Protein AF-L5JS15-F1 (afdb_monomer)

Secondary structure (DSSP, 8-state):
-PPPP----SHHHHHHHHSSSS--S---------S------SS-HHHHTTTSSSS-S---EEEEEE--TTSSHHHHHHHHHHHHHHTT--EEEEEHHHHHHTTTTT--SSHHHHHHHHHHHHHHHHHHHHTT-EEEEE-----HHHHHHHHHHHHTTT--EEEEEEE--HHHHHHH-TTSHHHHHHTTSSTT-BTTTB-----SS-SEEEETTTS-HHHHHHHHHHHHHHTTSS---S--S----PPPGGGHHHHHHHHHTSPP----HHHHHHHHHHHTTTTTT-SSSPPHHHHHHHHHHSS--TT-TT-TTS------PPP-------------

Organism: Pteropus alecto (NCBI:txid9402)

Structure (mmCIF, N/CA/C/O backbone):
data_AF-L5JS15-F1
#
_entry.id   AF-L5JS15-F1
#
loop_
_atom_site.group_PDB
_atom_site.id
_atom_site.type_symbol
_atom_site.label_atom_id
_atom_site.label_alt_id
_atom_site.label_comp_id
_atom_site.label_asym_id
_atom_site.label_entity_id
_atom_site.label_seq_id
_atom_site.pdbx_PDB_ins_code
_atom_site.Cartn_x
_atom_site.Cartn_y
_atom_site.Cartn_z
_atom_site.occupancy
_atom_site.B_iso_or_equiv
_atom_site.auth_seq_id
_atom_site.auth_comp_id
_atom_site.auth_asym_id
_atom_site.auth_atom_id
_atom_site.pdbx_PDB_model_num
ATOM 1 N N . MET A 1 1 ? -4.960 -26.165 91.863 1.00 36.41 1 MET A N 1
ATOM 2 C CA . MET A 1 1 ? -4.729 -24.895 91.144 1.00 36.41 1 MET A CA 1
ATOM 3 C C . MET A 1 1 ? -5.212 -25.093 89.718 1.00 36.41 1 MET A C 1
ATOM 5 O O . MET A 1 1 ? -4.929 -26.160 89.181 1.00 36.41 1 MET A O 1
ATOM 9 N N . PRO A 1 2 ? -6.027 -24.177 89.181 1.00 39.84 2 PRO A N 1
ATOM 10 C CA . PRO A 1 2 ? -6.806 -24.403 87.971 1.00 39.84 2 PRO A CA 1
ATOM 11 C C . PRO A 1 2 ? -5.977 -24.202 86.696 1.00 39.84 2 PRO A C 1
ATOM 13 O O . PRO A 1 2 ? -4.966 -23.504 86.686 1.00 39.84 2 PRO A O 1
ATOM 16 N N . THR A 1 3 ? -6.436 -24.873 85.649 1.00 40.06 3 THR A N 1
ATOM 17 C CA . THR A 1 3 ? -5.982 -24.860 84.255 1.00 40.06 3 THR A CA 1
ATOM 18 C C . THR A 1 3 ? -6.199 -23.497 83.585 1.00 40.06 3 THR A C 1
ATOM 20 O O . THR A 1 3 ? -7.180 -22.833 83.916 1.00 40.06 3 THR A O 1
ATOM 23 N N . PRO A 1 4 ? -5.352 -23.082 82.624 1.00 43.56 4 PRO A N 1
ATOM 24 C CA . PRO A 1 4 ? -5.610 -21.895 81.819 1.00 43.56 4 PRO A CA 1
ATOM 25 C C . PRO A 1 4 ? -6.614 -22.197 80.693 1.00 43.56 4 PRO A C 1
ATOM 27 O O . PRO A 1 4 ? -6.489 -23.201 79.989 1.00 43.56 4 PRO A O 1
ATOM 30 N N . ASP A 1 5 ? -7.591 -21.305 80.541 1.00 41.38 5 ASP A N 1
ATOM 31 C CA . ASP A 1 5 ? -8.523 -21.213 79.413 1.00 41.38 5 ASP A CA 1
ATOM 32 C C . ASP A 1 5 ? -7.811 -20.955 78.078 1.00 41.38 5 ASP A C 1
ATOM 34 O O . ASP A 1 5 ? -6.861 -20.168 78.026 1.00 41.38 5 ASP A O 1
ATOM 38 N N . PRO A 1 6 ? -8.357 -21.481 76.967 1.00 42.12 6 PRO A N 1
ATOM 39 C CA . PRO A 1 6 ? -8.230 -20.863 75.662 1.00 42.12 6 PRO A CA 1
ATOM 40 C C . PRO A 1 6 ? -9.626 -20.505 75.119 1.00 42.12 6 PRO A C 1
ATOM 42 O O . PRO A 1 6 ? -10.067 -21.037 74.100 1.00 42.12 6 PRO A O 1
ATOM 45 N N . GLU A 1 7 ? -10.343 -19.594 75.781 1.00 47.47 7 GLU A N 1
ATOM 46 C CA . GLU A 1 7 ? -11.425 -18.849 75.128 1.00 47.47 7 GLU A CA 1
ATOM 47 C C . GLU A 1 7 ? -10.817 -17.706 74.313 1.00 47.47 7 GLU A C 1
ATOM 49 O O . GLU A 1 7 ? -10.515 -16.623 74.806 1.00 47.47 7 GLU A O 1
ATOM 54 N N . GLY A 1 8 ? -10.599 -17.978 73.031 1.00 46.88 8 GLY A N 1
ATOM 55 C CA . GLY A 1 8 ? -10.183 -16.974 72.066 1.00 46.88 8 GLY A CA 1
ATOM 56 C C . GLY A 1 8 ? -9.650 -17.636 70.815 1.00 46.88 8 GLY A C 1
ATOM 57 O O . GLY A 1 8 ? -8.463 -17.931 70.767 1.00 46.88 8 GLY A O 1
ATOM 58 N N . THR A 1 9 ? -10.539 -17.911 69.846 1.00 49.28 9 THR A N 1
ATOM 59 C CA . THR A 1 9 ? -10.290 -17.972 68.376 1.00 49.28 9 THR A CA 1
ATOM 60 C C . THR A 1 9 ? -11.333 -18.811 67.610 1.00 49.28 9 THR A C 1
ATOM 62 O O . THR A 1 9 ? -10.990 -19.601 66.738 1.00 49.28 9 THR A O 1
ATOM 65 N N . LYS A 1 10 ? -12.638 -18.618 67.855 1.00 43.31 10 LYS A N 1
ATOM 66 C CA . LYS A 1 10 ? -13.670 -19.029 66.871 1.00 43.31 10 LYS A CA 1
ATOM 67 C C . LYS A 1 10 ? -14.245 -17.864 66.061 1.00 43.31 10 LYS A C 1
ATOM 69 O O . LYS A 1 10 ? -14.648 -18.069 64.921 1.00 43.31 10 LYS A O 1
ATOM 74 N N . GLU A 1 11 ? -14.157 -16.634 66.564 1.00 43.22 11 GLU A N 1
ATOM 75 C CA . GLU A 1 11 ? -14.585 -15.437 65.821 1.00 43.22 11 GLU A CA 1
ATOM 76 C C . GLU A 1 11 ? -13.488 -14.870 64.900 1.00 43.22 11 GLU A C 1
ATOM 78 O O . GLU A 1 11 ? -13.800 -14.317 63.849 1.00 43.22 11 GLU A O 1
ATOM 83 N N . GLN A 1 12 ? -12.200 -15.121 65.181 1.00 42.53 12 GLN A N 1
ATOM 84 C CA . GLN A 1 12 ? -11.107 -14.757 64.262 1.00 42.53 12 GLN A CA 1
ATOM 85 C C . GLN A 1 12 ? -11.008 -15.671 63.025 1.00 42.53 12 GLN A C 1
ATOM 87 O O . GLN A 1 12 ? -10.479 -15.249 61.999 1.00 42.53 12 GLN A O 1
ATOM 92 N N . GLN A 1 13 ? -11.513 -16.909 63.089 1.00 40.16 13 GLN A N 1
ATOM 93 C CA . GLN A 1 13 ? -11.434 -17.857 61.967 1.00 40.16 13 GLN A CA 1
ATOM 94 C C . GLN A 1 13 ? -12.545 -17.656 60.922 1.00 40.16 13 GLN A C 1
ATOM 96 O O . GLN A 1 13 ? -12.335 -17.978 59.755 1.00 40.16 13 GLN A O 1
ATOM 101 N N . CYS A 1 14 ? -13.682 -17.043 61.279 1.00 37.94 14 CYS A N 1
ATOM 102 C CA . CYS A 1 14 ? -14.718 -16.694 60.295 1.00 37.94 14 CYS A CA 1
ATOM 103 C C . CYS A 1 14 ? -14.385 -15.423 59.490 1.00 37.94 14 CYS A C 1
ATOM 105 O O . CYS A 1 14 ? -14.791 -15.314 58.335 1.00 37.94 14 CYS A O 1
ATOM 107 N N . ALA A 1 15 ? -13.592 -14.497 60.041 1.00 39.09 15 ALA A N 1
ATOM 108 C CA . ALA A 1 15 ? -13.173 -13.287 59.325 1.00 39.09 15 ALA A CA 1
ATOM 109 C C . ALA A 1 15 ? -12.136 -13.565 58.215 1.00 39.09 15 ALA A C 1
ATOM 111 O O . ALA A 1 15 ? -12.117 -12.868 57.205 1.00 39.09 15 ALA A O 1
ATOM 112 N N . TYR A 1 16 ? -11.330 -14.626 58.349 1.00 35.41 16 TYR A N 1
ATOM 113 C CA . TYR A 1 16 ? -10.390 -15.053 57.303 1.00 35.41 16 TYR A CA 1
ATOM 114 C C . TYR A 1 16 ? -11.038 -15.902 56.197 1.00 35.41 16 TYR A C 1
ATOM 116 O O . TYR A 1 16 ? -10.517 -15.950 55.087 1.00 35.41 16 TYR A O 1
ATOM 124 N N . ALA A 1 17 ? -12.189 -16.531 56.459 1.00 37.88 17 ALA A N 1
ATOM 125 C CA . ALA A 1 17 ? -12.904 -17.341 55.466 1.00 37.88 17 ALA A CA 1
ATOM 126 C C . ALA A 1 17 ? -13.859 -16.520 54.574 1.00 37.88 17 ALA A C 1
ATOM 128 O O . ALA A 1 17 ? -14.159 -16.936 53.458 1.00 37.88 17 ALA A O 1
ATOM 129 N N . LEU A 1 18 ? -14.301 -15.339 55.024 1.00 37.31 18 LEU A N 1
ATOM 130 C CA . LEU A 1 18 ? -15.129 -14.418 54.228 1.00 37.31 18 LEU A CA 1
ATOM 131 C C . LEU A 1 18 ? -14.309 -13.390 53.427 1.00 37.31 18 LEU A C 1
ATOM 133 O O . LEU A 1 18 ? -14.826 -12.820 52.472 1.00 37.31 18 LEU A O 1
ATOM 137 N N . GLY A 1 19 ? -13.027 -13.198 53.757 1.00 33.72 19 GLY A N 1
ATOM 138 C CA . GLY A 1 19 ? -12.090 -12.383 52.969 1.00 33.72 19 GLY A CA 1
ATOM 139 C C . GLY A 1 19 ? -11.471 -13.107 51.764 1.00 33.72 19 GLY A C 1
ATOM 140 O O . GLY A 1 19 ? -10.897 -12.458 50.900 1.00 33.72 19 GLY A O 1
ATOM 141 N N . ALA A 1 20 ? -11.609 -14.434 51.676 1.00 36.41 20 ALA A N 1
ATOM 142 C CA . ALA A 1 20 ? -10.994 -15.266 50.633 1.00 36.41 20 ALA A CA 1
ATOM 143 C C . ALA A 1 20 ? -11.973 -15.722 49.528 1.00 36.41 20 ALA A C 1
ATOM 145 O O . ALA A 1 20 ? -11.626 -16.557 48.698 1.00 36.41 20 ALA A O 1
ATOM 146 N N . LEU A 1 21 ? -13.198 -15.183 49.510 1.00 37.16 21 LEU A N 1
ATOM 147 C CA . LEU A 1 21 ? -14.216 -15.442 48.476 1.00 37.16 21 LEU A CA 1
ATOM 148 C C . LEU A 1 21 ? -14.502 -14.208 47.594 1.00 37.16 21 LEU A C 1
ATOM 150 O O . LEU A 1 21 ? -15.435 -14.228 46.798 1.00 37.16 21 LEU A O 1
ATOM 154 N N . GLY A 1 22 ? -13.703 -13.141 47.731 1.00 35.06 22 GLY A N 1
ATOM 155 C CA . GLY A 1 22 ? -13.875 -11.863 47.025 1.00 35.06 22 GLY A CA 1
ATOM 156 C C . GLY A 1 22 ? -12.850 -11.556 45.926 1.00 35.06 22 GLY A C 1
ATOM 157 O O . GLY A 1 22 ? -12.973 -10.526 45.275 1.00 35.06 22 GLY A O 1
ATOM 158 N N . GLU A 1 23 ? -11.870 -12.429 45.683 1.00 34.06 23 GLU A N 1
ATOM 159 C CA . GLU A 1 23 ? -10.863 -12.265 44.620 1.00 34.06 23 GLU A CA 1
ATOM 160 C C . GLU A 1 23 ? -10.988 -13.382 43.577 1.00 34.06 23 GLU A C 1
ATOM 162 O O . GLU A 1 23 ? -10.082 -14.176 43.343 1.00 34.06 23 GLU A O 1
ATOM 167 N N . ALA A 1 24 ? -12.162 -13.476 42.960 1.00 40.75 24 ALA A N 1
ATOM 168 C CA . ALA A 1 24 ? -12.384 -14.317 41.790 1.00 40.75 24 ALA A CA 1
ATOM 169 C C . ALA A 1 24 ? -13.204 -13.533 40.764 1.00 40.75 24 ALA A C 1
ATOM 171 O O . ALA A 1 24 ? -14.350 -13.866 40.475 1.00 40.75 24 ALA A O 1
ATOM 172 N N . VAL A 1 25 ? -12.625 -12.447 40.251 1.00 37.59 25 VAL A N 1
ATOM 173 C CA . VAL A 1 25 ? -13.148 -11.748 39.076 1.00 37.59 25 VAL A CA 1
ATOM 174 C C . VAL A 1 25 ? -11.988 -11.529 38.107 1.00 37.59 25 VAL A C 1
ATOM 176 O O . VAL A 1 25 ? -11.044 -10.800 38.396 1.00 37.59 25 VAL A O 1
ATOM 179 N N . ASP A 1 26 ? -12.086 -12.242 36.987 1.00 37.44 26 ASP A N 1
ATOM 180 C CA . ASP A 1 26 ? -11.412 -12.032 35.705 1.00 37.44 26 ASP A CA 1
ATOM 181 C C . ASP A 1 26 ? -9.880 -12.140 35.651 1.00 37.44 26 ASP A C 1
ATOM 183 O O . ASP A 1 26 ? -9.169 -11.228 35.234 1.00 37.44 26 ASP A O 1
ATOM 187 N N . GLN A 1 27 ? -9.359 -13.343 35.914 1.00 39.59 27 GLN A N 1
ATOM 188 C CA . GLN A 1 27 ? -8.220 -13.822 35.123 1.00 39.59 27 GLN A CA 1
ATOM 189 C C . GLN A 1 27 ? -8.758 -14.369 33.797 1.00 39.59 27 GLN A C 1
ATOM 191 O O . GLN A 1 27 ? -9.129 -15.539 33.698 1.00 39.59 27 GLN A O 1
ATOM 196 N N . GLU A 1 28 ? -8.819 -13.515 32.772 1.00 42.03 28 GLU A N 1
ATOM 197 C CA . GLU A 1 28 ? -8.981 -13.975 31.395 1.00 42.03 28 GLU A CA 1
ATOM 198 C C . GLU A 1 28 ? -7.896 -15.012 31.090 1.00 42.03 28 GLU A C 1
ATOM 200 O O . GLU A 1 28 ? -6.695 -14.731 31.054 1.00 42.03 28 GLU A O 1
ATOM 205 N N . ASN A 1 29 ? -8.346 -16.244 30.890 1.00 44.97 29 ASN A N 1
ATOM 206 C CA . ASN A 1 29 ? -7.548 -17.386 30.496 1.00 44.97 29 ASN A CA 1
ATOM 207 C C . ASN A 1 29 ? -7.008 -17.157 29.071 1.00 44.97 29 ASN A C 1
ATOM 209 O O . ASN A 1 29 ? -7.557 -17.669 28.096 1.00 44.97 29 ASN A O 1
ATOM 213 N N . GLN A 1 30 ? -5.940 -16.363 28.927 1.00 49.22 30 GLN A N 1
ATOM 214 C CA . GLN A 1 30 ? -5.153 -16.301 27.695 1.00 49.22 30 GLN A CA 1
ATOM 215 C C . GLN A 1 30 ? -4.391 -17.617 27.553 1.00 49.22 30 GLN A C 1
ATOM 217 O O . GLN A 1 30 ? -3.206 -17.726 27.877 1.00 49.22 30 GLN A O 1
ATOM 222 N N . GLN A 1 31 ? -5.090 -18.643 27.082 1.00 48.84 31 GLN A N 1
ATOM 223 C CA . GLN A 1 31 ? -4.501 -19.915 26.714 1.00 48.84 31 GLN A CA 1
ATOM 224 C C . GLN A 1 31 ? -3.555 -19.674 25.528 1.00 48.84 31 GLN A C 1
ATOM 226 O O . GLN A 1 31 ? -3.963 -19.618 24.370 1.00 48.84 31 GLN A O 1
ATOM 231 N N . LYS A 1 32 ? -2.274 -19.446 25.832 1.00 63.66 32 LYS A N 1
ATOM 232 C CA . LYS A 1 32 ? -1.217 -19.256 24.834 1.00 63.66 32 LYS A CA 1
ATOM 233 C C . LYS A 1 32 ? -0.929 -20.593 24.166 1.00 63.66 32 LYS A C 1
ATOM 235 O O . LYS A 1 32 ? -0.872 -21.621 24.839 1.00 63.66 32 LYS A O 1
ATOM 240 N N . SER A 1 33 ? -0.726 -20.578 22.852 1.00 66.75 33 SER A N 1
ATOM 241 C CA . SER A 1 33 ? -0.383 -21.773 22.084 1.00 66.75 33 SER A CA 1
ATOM 242 C C . SER A 1 33 ? 0.933 -22.365 22.599 1.00 66.75 33 SER A C 1
ATOM 244 O O . SER A 1 33 ? 2.011 -21.843 22.322 1.00 66.75 33 SER A O 1
ATOM 246 N N . THR A 1 34 ? 0.856 -23.447 23.370 1.00 65.62 34 THR A N 1
ATOM 247 C CA . THR A 1 34 ? 2.013 -24.234 23.804 1.00 65.62 34 THR A CA 1
ATOM 248 C C . THR A 1 34 ? 2.200 -25.395 22.824 1.00 65.62 34 THR A C 1
ATOM 250 O O . THR A 1 34 ? 1.223 -25.984 22.366 1.00 65.62 34 THR A O 1
ATOM 253 N N . ASN A 1 35 ? 3.448 -25.729 22.476 1.00 77.62 35 ASN A N 1
ATOM 254 C CA . ASN A 1 35 ? 3.807 -26.808 21.532 1.00 77.62 35 ASN A CA 1
ATOM 255 C C . ASN A 1 35 ? 3.573 -26.521 20.031 1.00 77.62 35 ASN A C 1
ATOM 257 O O . ASN A 1 35 ? 3.244 -27.430 19.271 1.00 77.62 35 ASN A O 1
ATOM 261 N N . VAL A 1 36 ? 3.775 -25.281 19.573 1.00 76.12 36 VAL A N 1
ATOM 262 C CA . VAL A 1 36 ? 3.741 -24.952 18.134 1.00 76.12 36 VAL A CA 1
ATOM 263 C C . VAL A 1 36 ? 5.161 -24.931 17.566 1.00 76.12 36 VAL A C 1
ATOM 265 O O . VAL A 1 36 ? 6.019 -24.208 18.067 1.00 76.12 36 VAL A O 1
ATOM 268 N N . VAL A 1 37 ? 5.404 -25.702 16.504 1.00 72.62 37 VAL A N 1
ATOM 269 C CA . VAL A 1 37 ? 6.654 -25.673 15.728 1.00 72.62 37 VAL A CA 1
ATOM 270 C C . VAL A 1 37 ? 6.382 -24.964 14.406 1.00 72.62 37 VAL A C 1
ATOM 272 O O . VAL A 1 37 ? 5.435 -25.317 13.702 1.00 72.62 37 VAL A O 1
ATOM 275 N N . TYR A 1 38 ? 7.202 -23.970 14.060 1.00 78.19 38 TYR A N 1
ATOM 276 C CA . TYR A 1 38 ? 7.096 -23.292 12.770 1.00 78.19 38 TYR A CA 1
ATOM 277 C C . TYR A 1 38 ? 7.374 -24.277 11.630 1.00 78.19 38 TYR A C 1
ATOM 279 O O . TYR A 1 38 ? 8.444 -24.884 11.570 1.00 78.19 38 TYR A O 1
ATOM 287 N N . GLN A 1 39 ? 6.415 -24.427 10.719 1.00 74.12 39 GLN A N 1
ATOM 288 C CA . GLN A 1 39 ? 6.581 -25.234 9.515 1.00 74.12 39 GLN A CA 1
ATOM 289 C C . GLN A 1 39 ? 7.000 -24.323 8.366 1.00 74.12 39 GLN A C 1
ATOM 291 O O . GLN A 1 39 ? 6.218 -23.501 7.892 1.00 74.12 39 GLN A O 1
ATOM 296 N N . ALA A 1 40 ? 8.248 -24.461 7.922 1.00 78.38 40 ALA A N 1
ATOM 297 C CA . ALA A 1 40 ? 8.736 -23.709 6.777 1.00 78.38 40 ALA A CA 1
ATOM 298 C C . ALA A 1 40 ? 7.995 -24.134 5.499 1.00 78.38 40 ALA A C 1
ATOM 300 O O . ALA A 1 40 ? 7.843 -25.323 5.217 1.00 78.38 40 ALA A O 1
ATOM 301 N N . HIS A 1 41 ? 7.563 -23.159 4.701 1.00 81.94 41 HIS A N 1
ATOM 302 C CA . HIS A 1 41 ? 6.983 -23.433 3.391 1.00 81.94 41 HIS A CA 1
ATOM 303 C C . HIS A 1 41 ? 8.033 -24.021 2.434 1.00 81.94 41 HIS A C 1
ATOM 305 O O . HIS A 1 41 ? 9.174 -23.567 2.388 1.00 81.94 41 HIS A O 1
ATOM 311 N N . HIS A 1 42 ? 7.623 -24.979 1.599 1.00 83.25 42 HIS A N 1
ATOM 312 C CA . HIS A 1 42 ? 8.488 -25.596 0.582 1.00 83.25 42 HIS A CA 1
ATOM 313 C C . HIS A 1 42 ? 8.717 -24.721 -0.666 1.00 83.25 42 HIS A C 1
ATOM 315 O O . HIS A 1 42 ? 9.523 -25.070 -1.526 1.00 83.25 42 HIS A O 1
ATOM 321 N N . VAL A 1 43 ? 8.004 -23.596 -0.789 1.00 91.06 43 VAL A N 1
ATOM 322 C CA . VAL A 1 43 ? 8.069 -22.686 -1.940 1.00 91.06 43 VAL A CA 1
ATOM 323 C C . VAL A 1 43 ? 8.577 -21.327 -1.475 1.00 91.06 43 VAL A C 1
ATOM 325 O O . VAL A 1 43 ? 7.985 -20.716 -0.587 1.00 91.06 43 VAL A O 1
ATOM 328 N N . SER A 1 44 ? 9.658 -20.843 -2.091 1.00 93.75 44 SER A N 1
ATOM 329 C CA . SER A 1 44 ? 10.229 -19.529 -1.784 1.00 93.75 44 SER A CA 1
ATOM 330 C C . SER A 1 44 ? 9.355 -18.384 -2.302 1.00 93.75 44 SER A C 1
ATOM 332 O O . SER A 1 44 ? 8.628 -18.534 -3.289 1.00 93.75 44 SER A O 1
ATOM 334 N N . ARG A 1 45 ? 9.484 -17.199 -1.692 1.00 94.25 45 ARG A N 1
ATOM 335 C CA . ARG A 1 45 ? 8.825 -15.965 -2.159 1.00 94.25 45 ARG A CA 1
ATOM 336 C C . ARG A 1 45 ? 9.142 -15.644 -3.614 1.00 94.25 45 ARG A C 1
ATOM 338 O O . ARG A 1 45 ? 8.233 -15.330 -4.371 1.00 94.25 45 ARG A O 1
ATOM 345 N N . ASN A 1 46 ? 10.395 -15.828 -4.036 1.00 91.12 46 ASN A N 1
ATOM 346 C CA . ASN A 1 46 ? 10.793 -15.625 -5.431 1.00 91.12 46 ASN A CA 1
ATOM 347 C C . ASN A 1 46 ? 9.992 -16.514 -6.383 1.00 91.12 46 ASN A C 1
ATOM 349 O O . ASN A 1 46 ? 9.508 -16.023 -7.396 1.00 91.12 46 ASN A O 1
ATOM 353 N N . LYS A 1 47 ? 9.814 -17.802 -6.050 1.00 92.31 47 LYS A N 1
ATOM 354 C CA . LYS A 1 47 ? 9.030 -18.733 -6.873 1.00 92.31 47 LYS A CA 1
ATOM 355 C C . LYS A 1 47 ? 7.539 -18.391 -6.841 1.00 92.31 47 LYS A C 1
ATOM 357 O O . LYS A 1 47 ? 6.898 -18.440 -7.885 1.00 92.31 47 LYS A O 1
ATOM 362 N N . ARG A 1 48 ? 7.009 -17.999 -5.676 1.00 94.12 48 ARG A N 1
ATOM 363 C CA . ARG A 1 48 ? 5.624 -17.525 -5.519 1.00 94.12 48 ARG A CA 1
ATOM 364 C C . ARG A 1 48 ? 5.359 -16.285 -6.383 1.00 94.12 48 ARG A C 1
ATOM 366 O O . ARG A 1 48 ? 4.393 -16.260 -7.131 1.00 94.12 48 ARG A O 1
ATOM 373 N N . GLY A 1 49 ? 6.272 -15.317 -6.381 1.00 91.50 49 GLY A N 1
ATOM 374 C CA . GLY A 1 49 ? 6.192 -14.109 -7.206 1.00 91.50 49 GLY A CA 1
ATOM 375 C C . GLY A 1 49 ? 6.269 -14.344 -8.720 1.00 91.50 49 GLY A C 1
ATOM 376 O O . GLY A 1 49 ? 5.943 -13.443 -9.478 1.00 91.50 49 GLY A O 1
ATOM 377 N N . GLN A 1 50 ? 6.673 -15.532 -9.188 1.00 89.44 50 GLN A N 1
ATOM 378 C CA . GLN A 1 50 ? 6.598 -15.872 -10.619 1.00 89.44 50 GLN A CA 1
ATOM 379 C C . GLN A 1 50 ? 5.194 -16.295 -11.067 1.00 89.44 50 GLN A C 1
ATOM 381 O O . GLN A 1 50 ? 4.941 -16.339 -12.265 1.00 89.44 50 GLN A O 1
ATOM 386 N N . VAL A 1 51 ? 4.308 -16.665 -10.135 1.00 93.31 51 VAL A N 1
ATOM 387 C CA . VAL A 1 51 ? 2.961 -17.182 -10.447 1.00 93.31 51 VAL A CA 1
ATOM 388 C C . VAL A 1 51 ? 1.834 -16.284 -9.934 1.00 93.31 51 VAL A C 1
ATOM 390 O O . VAL A 1 51 ? 0.674 -16.503 -10.273 1.00 93.31 51 VAL A O 1
ATOM 393 N N . VAL A 1 52 ? 2.151 -15.286 -9.105 1.00 91.94 52 VAL A N 1
ATOM 394 C CA . VAL A 1 52 ? 1.179 -14.316 -8.588 1.00 91.94 52 VAL A CA 1
ATOM 395 C C . VAL A 1 52 ? 1.094 -13.126 -9.545 1.00 91.94 52 VAL A C 1
ATOM 397 O O . VAL A 1 52 ? 1.939 -12.231 -9.532 1.00 91.94 52 VAL A O 1
ATOM 400 N N . GLY A 1 53 ? 0.037 -13.122 -10.360 1.00 90.44 53 GLY A N 1
ATOM 401 C CA . GLY A 1 53 ? -0.197 -12.118 -11.399 1.00 90.44 53 GLY A CA 1
ATOM 402 C C . GLY A 1 53 ? 0.565 -12.413 -12.691 1.00 90.44 53 GLY A C 1
ATOM 403 O O . GLY A 1 53 ? 1.205 -13.451 -12.833 1.00 90.44 53 GLY A O 1
ATOM 404 N N . THR A 1 54 ? 0.479 -11.495 -13.652 1.00 87.06 54 THR A N 1
ATOM 405 C CA . THR A 1 54 ? 1.155 -11.616 -14.958 1.00 87.06 54 THR A CA 1
ATOM 406 C C . THR A 1 54 ? 2.538 -10.964 -14.970 1.00 87.06 54 THR 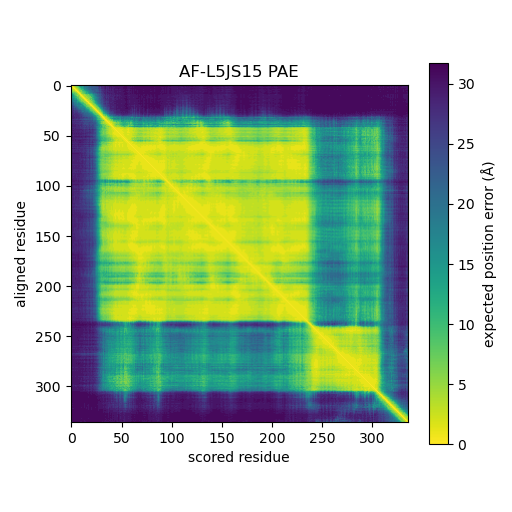A C 1
ATOM 408 O O . THR A 1 54 ? 3.369 -11.275 -15.820 1.00 87.06 54 THR A O 1
ATOM 411 N N . ARG A 1 55 ? 2.810 -10.064 -14.019 1.00 84.62 55 ARG A N 1
ATOM 412 C CA . ARG A 1 55 ? 4.100 -9.384 -13.874 1.00 84.62 55 ARG A CA 1
ATOM 413 C C . ARG A 1 55 ? 5.056 -10.251 -13.059 1.00 84.62 55 ARG A C 1
ATOM 415 O O . ARG A 1 55 ? 4.751 -10.599 -11.917 1.00 84.62 55 ARG A O 1
ATOM 422 N N . GLY A 1 56 ? 6.241 -10.538 -13.594 1.00 85.62 56 GLY A N 1
ATOM 423 C CA . GLY A 1 56 ? 7.264 -11.317 -12.890 1.00 85.62 56 GLY A CA 1
ATOM 424 C C . GLY A 1 56 ? 7.831 -10.597 -11.659 1.00 85.62 56 GLY A C 1
ATOM 425 O O . GLY A 1 56 ? 7.937 -9.372 -11.642 1.00 85.62 56 GLY A O 1
ATOM 426 N N . GLY A 1 57 ? 8.200 -11.362 -10.630 1.00 90.38 57 GLY A N 1
ATOM 427 C CA . GLY A 1 57 ? 8.851 -10.851 -9.418 1.00 90.38 57 GLY A CA 1
ATOM 428 C C . GLY A 1 57 ? 7.935 -10.799 -8.194 1.00 90.38 57 GLY A C 1
ATOM 429 O O . GLY A 1 57 ? 6.731 -10.575 -8.291 1.00 90.38 57 GLY A O 1
ATOM 430 N N . PHE A 1 58 ? 8.518 -11.031 -7.016 1.00 95.56 58 PHE A N 1
ATOM 431 C CA . PHE A 1 58 ? 7.797 -10.934 -5.750 1.00 95.56 58 PHE A CA 1
ATOM 432 C C . PHE A 1 58 ? 7.615 -9.466 -5.358 1.00 95.56 58 PHE A C 1
ATOM 434 O O . PHE A 1 58 ? 8.593 -8.730 -5.281 1.00 95.56 58 PHE A O 1
ATOM 441 N N . ARG A 1 59 ? 6.372 -9.069 -5.080 1.00 96.75 59 ARG A N 1
ATOM 442 C CA . ARG A 1 59 ? 5.985 -7.692 -4.720 1.00 96.75 59 ARG A CA 1
ATOM 443 C C . ARG A 1 59 ? 5.040 -7.632 -3.521 1.00 96.75 59 ARG A C 1
ATOM 445 O O . ARG A 1 59 ? 4.282 -6.683 -3.364 1.00 96.75 59 ARG A O 1
ATOM 452 N N . GLY A 1 60 ? 5.037 -8.692 -2.720 1.00 97.94 60 GLY A N 1
ATOM 453 C CA . GLY A 1 60 ? 4.174 -8.781 -1.557 1.00 97.94 60 GLY A CA 1
ATOM 454 C C . GLY A 1 60 ? 4.550 -7.739 -0.511 1.00 97.94 60 GLY A C 1
ATOM 455 O O . GLY A 1 60 ? 5.701 -7.700 -0.076 1.00 97.94 60 GLY A O 1
ATOM 456 N N . CYS A 1 61 ? 3.596 -6.899 -0.124 1.00 98.69 61 CYS A N 1
ATOM 457 C CA . CYS A 1 61 ? 3.795 -5.806 0.825 1.00 98.69 61 CYS A CA 1
ATOM 458 C C . CYS A 1 61 ? 2.474 -5.409 1.488 1.00 98.69 61 CYS A C 1
ATOM 460 O O . CYS A 1 61 ? 1.399 -5.840 1.059 1.00 98.69 61 CYS A O 1
ATOM 462 N N . THR A 1 62 ? 2.562 -4.561 2.511 1.00 98.81 62 THR A N 1
ATOM 463 C CA . THR A 1 62 ? 1.388 -3.989 3.174 1.00 98.81 62 THR A CA 1
ATOM 464 C C . THR A 1 62 ? 1.382 -2.471 3.057 1.00 98.81 62 THR A C 1
ATOM 466 O O . THR A 1 62 ? 2.309 -1.802 3.506 1.00 98.81 62 THR A O 1
ATOM 469 N N . VAL A 1 63 ? 0.302 -1.933 2.495 1.00 98.75 63 VAL A N 1
ATOM 470 C CA . VAL A 1 63 ? -0.046 -0.511 2.511 1.00 98.75 63 VAL A CA 1
ATOM 471 C C . VAL A 1 63 ? -0.995 -0.272 3.680 1.00 98.75 63 VAL A C 1
ATOM 473 O O . VAL A 1 63 ? -2.155 -0.683 3.646 1.00 98.75 63 VAL A O 1
ATOM 476 N N . TRP A 1 64 ? -0.499 0.373 4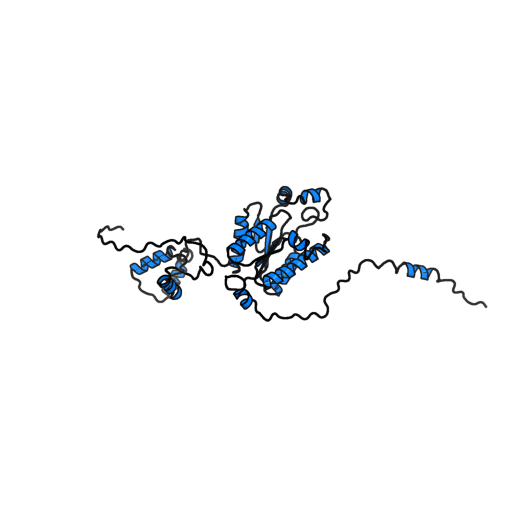.731 1.00 98.69 64 TRP A N 1
ATOM 477 C CA . TRP A 1 64 ? -1.220 0.601 5.976 1.00 98.69 64 TRP A CA 1
ATOM 478 C C . TRP A 1 64 ? -1.775 2.022 6.047 1.00 98.69 64 TRP A C 1
ATOM 480 O O . TRP A 1 64 ? -1.066 2.963 6.404 1.00 98.69 64 TRP A O 1
ATOM 490 N N . LEU A 1 65 ? -3.060 2.193 5.734 1.00 98.50 65 LEU A N 1
ATOM 491 C CA . LEU A 1 65 ? -3.724 3.490 5.834 1.00 98.50 65 LEU A CA 1
ATOM 492 C C . LEU A 1 65 ? -4.193 3.725 7.273 1.00 98.50 65 LEU A C 1
ATOM 494 O O . LEU A 1 65 ? -5.023 2.978 7.793 1.00 98.50 65 LEU A O 1
ATOM 498 N N . THR A 1 66 ? -3.729 4.813 7.885 1.00 97.88 66 THR A N 1
ATOM 499 C CA . THR A 1 66 ? -4.139 5.253 9.229 1.00 97.88 66 THR A CA 1
ATOM 500 C C . THR A 1 66 ? -4.695 6.674 9.190 1.00 97.88 66 THR A C 1
ATOM 502 O O . THR A 1 66 ? -4.289 7.484 8.362 1.00 97.88 66 THR A O 1
ATOM 505 N N . GLY A 1 67 ? -5.657 7.001 10.053 1.00 96.69 67 GLY A N 1
ATOM 506 C CA . GLY A 1 67 ? -6.299 8.321 10.050 1.00 96.69 67 GLY A CA 1
ATOM 507 C C . GLY A 1 67 ? -7.633 8.350 10.783 1.00 96.69 67 GLY A C 1
ATOM 508 O O . GLY A 1 67 ? -8.234 7.306 11.054 1.00 96.69 67 GLY A O 1
ATOM 509 N N . LEU A 1 68 ? -8.157 9.550 11.033 1.00 95.69 68 LEU A N 1
ATOM 510 C CA . LEU A 1 68 ? -9.471 9.747 11.657 1.00 95.69 68 LEU A CA 1
ATOM 511 C C . LEU A 1 68 ? -10.610 9.095 10.848 1.00 95.69 68 LEU A C 1
ATOM 513 O O . LEU A 1 68 ? -10.497 8.837 9.642 1.00 95.69 68 LEU A O 1
ATOM 517 N N . SER A 1 69 ? -11.730 8.796 11.511 1.00 93.38 69 SER A N 1
ATOM 518 C CA . SER A 1 69 ? -12.959 8.398 10.809 1.00 93.38 69 SER A CA 1
ATOM 519 C C . SER A 1 69 ? -13.366 9.499 9.821 1.00 93.38 69 SER A C 1
ATOM 521 O O . SER A 1 69 ? -13.246 10.670 10.136 1.00 93.38 69 SER A O 1
ATOM 523 N N . GLY A 1 70 ? -13.787 9.168 8.599 1.00 92.88 70 GLY A N 1
ATOM 524 C CA . GLY A 1 70 ? -14.128 10.190 7.591 1.00 92.88 70 GLY A CA 1
ATOM 525 C C . GLY A 1 70 ? -12.935 10.917 6.937 1.00 92.88 70 GLY A C 1
ATOM 526 O O . GLY A 1 70 ? -13.142 11.727 6.030 1.00 92.88 70 GLY A O 1
ATOM 527 N N . ALA A 1 71 ? -11.688 10.590 7.302 1.00 96.06 71 ALA A N 1
ATOM 528 C CA . ALA A 1 71 ? -10.505 11.164 6.652 1.00 96.06 71 ALA A CA 1
ATOM 529 C C . ALA A 1 71 ? -10.315 10.708 5.190 1.00 96.06 71 ALA A C 1
ATOM 531 O O . ALA A 1 71 ? -9.653 11.397 4.425 1.00 96.06 71 ALA A O 1
ATOM 532 N N . GLY A 1 72 ? -10.913 9.583 4.777 1.00 95.44 72 GLY A N 1
ATOM 533 C CA . GLY A 1 72 ? -10.882 9.109 3.381 1.00 95.44 72 GLY A CA 1
ATOM 534 C C . GLY A 1 72 ? -10.187 7.764 3.147 1.00 95.44 72 GLY A C 1
ATOM 535 O O . GLY A 1 72 ? -10.056 7.357 2.001 1.00 95.44 72 GLY A O 1
ATOM 536 N N . LYS A 1 73 ? -9.774 7.046 4.203 1.00 96.38 73 LYS A N 1
ATOM 537 C CA . LYS A 1 73 ? -9.049 5.760 4.103 1.00 96.38 73 LYS A CA 1
ATOM 538 C C . LYS A 1 73 ? -9.714 4.743 3.170 1.00 96.38 73 LYS A C 1
ATOM 540 O O . LYS A 1 73 ? -9.067 4.265 2.253 1.00 96.38 73 LYS A O 1
ATOM 545 N N . THR A 1 74 ? -10.998 4.445 3.377 1.00 94.31 74 THR A N 1
ATOM 546 C CA . THR A 1 74 ? -11.749 3.483 2.551 1.00 94.31 74 THR A CA 1
ATOM 547 C C . THR A 1 74 ? -11.805 3.925 1.084 1.00 94.31 74 THR A C 1
ATOM 549 O O . THR A 1 74 ? -11.578 3.121 0.189 1.00 94.31 74 THR A O 1
ATOM 552 N N . THR A 1 75 ? -12.016 5.221 0.824 1.00 95.62 75 THR A N 1
ATOM 553 C CA . THR A 1 75 ? -12.027 5.782 -0.536 1.00 95.62 75 THR A CA 1
ATOM 554 C C . THR A 1 75 ? -10.677 5.621 -1.233 1.00 95.62 75 THR A C 1
ATOM 556 O O . THR A 1 75 ? -10.637 5.173 -2.374 1.00 95.62 75 THR A O 1
ATOM 559 N N . ILE A 1 76 ? -9.575 5.944 -0.547 1.00 97.69 76 ILE A N 1
ATOM 560 C CA . ILE A 1 76 ? -8.223 5.762 -1.093 1.00 97.69 76 ILE A CA 1
ATOM 561 C C . ILE A 1 76 ? -7.907 4.277 -1.285 1.00 97.69 76 ILE A C 1
ATOM 563 O O . ILE A 1 76 ? -7.354 3.913 -2.315 1.00 97.69 76 ILE A O 1
ATOM 567 N N . SER A 1 77 ? -8.294 3.416 -0.339 1.00 97.25 77 SER A N 1
ATOM 568 C CA . SER A 1 77 ? -8.080 1.970 -0.441 1.00 97.25 77 SER A CA 1
ATOM 569 C C . SER A 1 77 ? -8.750 1.379 -1.677 1.00 97.25 77 SER A C 1
ATOM 571 O O . SER A 1 77 ? -8.102 0.629 -2.396 1.00 97.25 77 SER A O 1
ATOM 573 N N . PHE A 1 78 ? -10.020 1.703 -1.937 1.00 95.38 78 PHE A N 1
ATOM 574 C CA . PHE A 1 78 ? -10.737 1.168 -3.098 1.00 95.38 78 PHE A CA 1
ATOM 575 C C . PHE A 1 78 ? -10.198 1.715 -4.418 1.00 95.38 78 PHE A C 1
ATOM 577 O O . PHE A 1 78 ? -10.022 0.955 -5.363 1.00 95.38 78 PHE A O 1
ATOM 584 N N . ALA A 1 79 ? -9.872 3.008 -4.480 1.00 96.81 79 ALA A N 1
ATOM 585 C CA . ALA A 1 79 ? -9.296 3.591 -5.688 1.00 96.81 79 ALA A CA 1
ATOM 586 C C . ALA A 1 79 ? -7.884 3.038 -5.981 1.00 96.81 79 ALA A C 1
ATOM 588 O O . ALA A 1 79 ? -7.534 2.804 -7.136 1.00 96.81 79 ALA A O 1
ATOM 589 N N . LEU A 1 80 ? -7.082 2.775 -4.943 1.00 97.88 80 LEU A N 1
ATOM 590 C CA . LEU A 1 80 ? -5.786 2.108 -5.082 1.00 97.88 80 LEU A CA 1
ATOM 591 C C . LEU A 1 80 ? -5.942 0.638 -5.497 1.00 97.88 80 LEU A C 1
ATOM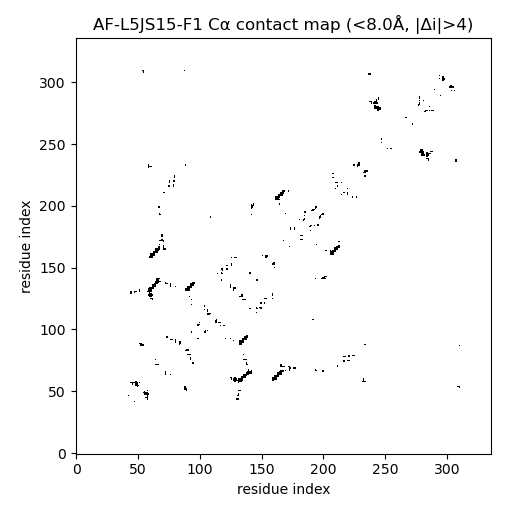 593 O O . LEU A 1 80 ? -5.189 0.161 -6.340 1.00 97.88 80 LEU A O 1
ATOM 597 N N . GLU A 1 81 ? -6.910 -0.081 -4.928 1.00 97.44 81 GLU A N 1
ATOM 598 C CA . GLU A 1 81 ? -7.234 -1.456 -5.321 1.00 97.44 81 GLU A CA 1
ATOM 599 C C . GLU A 1 81 ? -7.620 -1.528 -6.807 1.00 97.44 81 GLU A C 1
ATOM 601 O O . GLU A 1 81 ? -7.032 -2.310 -7.552 1.00 97.44 81 GLU A O 1
ATOM 606 N N . GLU A 1 82 ? -8.512 -0.646 -7.267 1.00 95.19 82 GLU A N 1
ATOM 607 C CA . GLU A 1 82 ? -8.895 -0.520 -8.680 1.00 95.19 82 GLU A CA 1
ATOM 608 C C . GLU A 1 82 ? -7.690 -0.203 -9.582 1.00 95.19 82 GLU A C 1
ATOM 610 O O . GLU A 1 82 ? -7.512 -0.821 -10.640 1.00 95.19 82 GLU A O 1
ATOM 615 N N . TYR A 1 83 ? -6.811 0.710 -9.153 1.00 95.00 83 TYR A N 1
ATOM 616 C CA . TYR A 1 83 ? -5.571 1.010 -9.868 1.00 95.00 83 TYR A CA 1
ATOM 617 C C . TYR A 1 83 ? -4.686 -0.239 -10.003 1.00 95.00 83 TYR A C 1
ATOM 619 O O . TYR A 1 83 ? -4.264 -0.589 -11.102 1.00 95.00 83 TYR A O 1
ATOM 627 N N . LEU A 1 84 ? -4.415 -0.953 -8.911 1.00 95.56 84 LEU A N 1
ATOM 628 C CA . LEU A 1 84 ? -3.528 -2.118 -8.942 1.00 95.56 84 LEU A CA 1
ATOM 629 C C . LEU A 1 84 ? -4.106 -3.250 -9.801 1.00 95.56 84 LEU A C 1
ATOM 631 O O . LEU A 1 84 ? -3.388 -3.812 -10.633 1.00 95.56 84 LEU A O 1
ATOM 635 N N . VAL A 1 85 ? -5.407 -3.528 -9.673 1.00 93.62 85 VAL A N 1
ATOM 636 C CA . VAL A 1 85 ? -6.098 -4.540 -10.485 1.00 93.62 85 VAL A CA 1
ATOM 637 C C . VAL A 1 85 ? -6.046 -4.180 -11.971 1.00 93.62 85 VAL A C 1
ATOM 639 O O . VAL A 1 85 ? -5.687 -5.032 -12.785 1.00 93.62 85 VAL A O 1
ATOM 642 N N . SER A 1 86 ? -6.321 -2.922 -12.337 1.00 89.69 86 SER A N 1
ATOM 643 C CA . SER A 1 86 ? -6.244 -2.463 -13.736 1.00 89.69 86 SER A CA 1
ATOM 644 C C . SER A 1 86 ? -4.825 -2.504 -14.320 1.00 89.69 86 SER A C 1
ATOM 646 O O . SER A 1 86 ? -4.671 -2.621 -15.533 1.00 89.69 86 SER A O 1
ATOM 648 N N . HIS A 1 87 ? -3.789 -2.497 -13.474 1.00 89.00 87 HIS A N 1
ATOM 649 C CA . HIS A 1 87 ? -2.382 -2.641 -13.872 1.00 89.00 87 HIS A CA 1
ATOM 650 C C . HIS A 1 87 ? -1.850 -4.080 -13.719 1.00 89.00 87 HIS A C 1
ATOM 652 O O . HIS A 1 87 ? -0.636 -4.303 -13.793 1.00 89.00 87 HIS A O 1
ATOM 658 N N . ALA A 1 88 ? -2.746 -5.062 -13.549 1.00 91.44 88 ALA A N 1
ATOM 659 C CA . ALA A 1 88 ? -2.447 -6.488 -13.401 1.00 91.44 88 ALA A CA 1
ATOM 660 C C . ALA A 1 88 ? -1.551 -6.832 -12.193 1.00 91.44 88 ALA A C 1
ATOM 662 O O . ALA A 1 88 ? -0.735 -7.760 -12.239 1.00 91.44 88 ALA A O 1
ATOM 663 N N . ILE A 1 89 ? -1.708 -6.088 -11.097 1.00 95.62 89 ILE A N 1
ATOM 664 C CA . ILE A 1 89 ? -1.031 -6.318 -9.819 1.00 95.62 89 ILE A CA 1
ATOM 665 C C . ILE A 1 89 ? -2.056 -6.867 -8.818 1.00 95.62 89 ILE A C 1
ATOM 667 O O . ILE A 1 89 ? -2.938 -6.127 -8.386 1.00 95.62 89 ILE A O 1
ATOM 671 N N . PRO A 1 90 ? -1.960 -8.152 -8.423 1.00 97.69 90 PRO A N 1
ATOM 672 C CA . PRO A 1 90 ? -2.859 -8.726 -7.429 1.00 97.69 90 PRO A CA 1
ATOM 673 C C . PRO A 1 90 ? -2.742 -8.026 -6.073 1.00 97.69 90 PRO A C 1
ATOM 675 O O . PRO A 1 90 ? -1.656 -7.914 -5.495 1.00 97.69 90 PRO A O 1
ATOM 678 N N . CYS A 1 91 ? -3.879 -7.600 -5.544 1.00 98.12 91 CYS A N 1
ATOM 679 C CA . CYS A 1 91 ? -3.998 -6.910 -4.269 1.00 98.12 91 CYS A CA 1
ATOM 680 C C . CYS A 1 91 ? -5.262 -7.363 -3.529 1.00 98.12 91 CYS A C 1
ATOM 682 O O . CYS A 1 91 ? -6.084 -8.099 -4.080 1.00 98.12 91 CYS A O 1
ATOM 684 N N . TYR A 1 92 ? -5.380 -6.976 -2.260 1.00 97.62 92 TYR A N 1
ATOM 685 C CA . TYR A 1 92 ? -6.581 -7.234 -1.469 1.00 97.62 92 TYR A CA 1
ATOM 686 C C . TYR A 1 92 ? -6.751 -6.188 -0.366 1.00 97.62 92 TYR A C 1
ATOM 688 O O . TYR A 1 92 ? -5.805 -5.925 0.384 1.00 97.62 92 TYR A O 1
ATOM 696 N N . SER A 1 93 ? -7.952 -5.618 -0.241 1.00 96.25 93 SER A N 1
ATOM 697 C CA . SER A 1 93 ? -8.279 -4.670 0.829 1.00 96.25 93 SER A CA 1
ATOM 698 C C . SER A 1 93 ? -8.848 -5.345 2.090 1.00 96.25 93 SER A C 1
ATOM 700 O O . SER A 1 93 ? -9.831 -6.090 2.061 1.00 96.25 93 SER A O 1
ATOM 702 N N . LEU A 1 94 ? -8.248 -5.034 3.239 1.00 95.56 94 LEU A N 1
ATOM 703 C CA . LEU A 1 94 ? -8.755 -5.322 4.576 1.00 95.56 94 LEU A CA 1
ATOM 704 C C . LEU A 1 94 ? -9.346 -4.038 5.169 1.00 95.56 94 LEU A C 1
ATOM 706 O O . LEU A 1 94 ? -8.612 -3.164 5.636 1.00 95.56 94 LEU A O 1
ATOM 710 N N . ASP A 1 95 ? -10.676 -3.951 5.196 1.00 89.62 95 ASP A N 1
ATOM 711 C CA . ASP A 1 95 ? -11.397 -2.824 5.795 1.00 89.62 95 ASP A CA 1
ATOM 712 C C . ASP A 1 95 ? -12.064 -3.193 7.129 1.00 89.62 95 ASP A C 1
ATOM 714 O O . ASP A 1 95 ? -12.404 -4.352 7.397 1.00 89.62 95 ASP A O 1
ATOM 718 N N . GLY A 1 96 ? -12.282 -2.169 7.957 1.00 78.62 96 GLY A N 1
ATOM 719 C CA . GLY A 1 96 ? -12.975 -2.232 9.239 1.00 78.62 96 GLY A CA 1
ATOM 720 C C . GLY A 1 96 ? -14.313 -2.944 9.163 1.00 78.62 96 GLY A C 1
ATOM 721 O O . GLY A 1 96 ? -14.596 -3.779 10.019 1.00 78.62 96 GLY A O 1
ATOM 722 N N . ASP A 1 97 ? -15.100 -2.654 8.131 1.00 73.69 97 ASP A N 1
ATOM 723 C CA . ASP A 1 97 ? -16.427 -3.239 7.971 1.00 73.69 97 ASP A CA 1
ATOM 724 C C . ASP A 1 97 ? -16.321 -4.741 7.625 1.00 73.69 97 ASP A C 1
ATOM 726 O O . ASP A 1 97 ? -16.950 -5.576 8.275 1.00 73.69 97 ASP A O 1
ATOM 730 N N . ASN A 1 98 ? -15.429 -5.124 6.703 1.00 74.38 98 ASN A N 1
ATOM 731 C CA . ASN A 1 98 ? -15.259 -6.521 6.277 1.00 74.38 98 ASN A CA 1
ATOM 732 C C . ASN A 1 98 ? -14.704 -7.417 7.397 1.00 74.38 98 ASN A C 1
ATOM 734 O O . ASN A 1 98 ? -15.210 -8.513 7.651 1.00 74.38 98 ASN A O 1
ATOM 738 N N . VAL A 1 99 ? -13.666 -6.956 8.099 1.00 88.25 99 VAL A N 1
ATOM 739 C CA . VAL A 1 99 ? -12.983 -7.769 9.116 1.00 88.25 99 VAL A CA 1
ATOM 740 C C . VAL A 1 99 ? -13.817 -7.886 10.397 1.00 88.25 99 VAL A C 1
ATOM 742 O O . VAL A 1 99 ? -13.825 -8.953 11.022 1.00 88.25 99 VAL A O 1
ATOM 745 N N . ARG A 1 100 ? -14.565 -6.839 10.780 1.00 84.94 100 ARG A N 1
ATOM 746 C CA . ARG A 1 100 ? -15.395 -6.845 12.000 1.00 84.94 100 ARG A CA 1
ATOM 747 C C . ARG A 1 100 ? -16.637 -7.724 11.897 1.00 84.94 100 ARG A C 1
ATOM 749 O O . ARG A 1 100 ? -17.116 -8.173 12.929 1.00 84.94 100 ARG A O 1
ATOM 756 N N . HIS A 1 101 ? -17.137 -8.026 10.702 1.00 86.56 101 HIS A N 1
ATOM 757 C CA . HIS A 1 101 ? -18.234 -8.990 10.548 1.00 86.56 101 HIS A CA 1
ATOM 758 C C . HIS A 1 101 ? -17.760 -10.455 10.504 1.00 86.56 101 HIS A C 1
ATOM 760 O O . HIS A 1 101 ? -18.557 -11.366 10.729 1.00 86.56 101 HIS A O 1
ATOM 766 N N . GLY A 1 102 ? -16.465 -10.689 10.264 1.00 92.25 102 GLY A N 1
ATOM 767 C CA . GLY A 1 102 ? -15.860 -12.018 10.165 1.00 92.25 102 GLY A CA 1
ATOM 768 C C . GLY A 1 102 ? -14.881 -12.315 11.300 1.00 92.25 102 GLY A C 1
ATOM 769 O O . GLY A 1 102 ? -15.281 -12.698 12.400 1.00 92.25 102 GLY A O 1
ATOM 770 N N . LEU A 1 103 ? -13.586 -12.163 11.010 1.00 93.00 103 LEU A N 1
ATOM 771 C CA . LEU A 1 103 ? -12.471 -12.533 11.892 1.00 93.00 103 LEU A CA 1
ATOM 772 C C . LEU A 1 103 ? -12.534 -11.859 13.272 1.00 93.00 103 LEU A C 1
ATOM 774 O O . LEU A 1 103 ? -12.219 -12.487 14.282 1.00 93.00 103 LEU A O 1
ATOM 778 N N . ASN A 1 104 ? -12.957 -10.594 13.316 1.00 95.19 104 ASN A N 1
ATOM 779 C CA . ASN A 1 104 ? -12.960 -9.776 14.530 1.00 95.19 104 ASN A CA 1
ATOM 780 C C . ASN A 1 104 ? -14.370 -9.544 15.092 1.00 95.19 104 ASN A C 1
ATOM 782 O O . ASN A 1 104 ? -14.571 -8.620 15.874 1.00 95.19 104 ASN A O 1
ATOM 786 N N . LYS A 1 105 ? -15.348 -10.392 14.740 1.00 92.69 105 LYS A N 1
ATOM 787 C CA . LYS A 1 105 ? -16.741 -10.261 15.211 1.00 92.69 105 LYS A CA 1
ATOM 788 C C . LYS A 1 105 ? -16.926 -10.411 16.720 1.00 92.69 105 LYS A C 1
ATOM 790 O O . LYS A 1 105 ? -17.960 -10.020 17.248 1.00 92.69 105 LYS A O 1
ATOM 795 N N . ASN A 1 106 ? -15.957 -11.022 17.399 1.00 92.88 106 ASN A N 1
ATOM 796 C CA . ASN A 1 106 ? -15.965 -11.210 18.847 1.00 92.88 106 ASN A CA 1
ATOM 797 C C . ASN A 1 106 ? -15.306 -10.059 19.619 1.00 92.88 106 ASN A C 1
ATOM 799 O O . ASN A 1 106 ? -15.270 -10.126 20.841 1.00 92.88 106 ASN A O 1
ATOM 803 N N . LEU A 1 107 ? -14.770 -9.044 18.933 1.00 91.38 107 LEU A N 1
ATOM 804 C CA . LEU A 1 107 ? -14.096 -7.913 19.564 1.00 91.38 107 LEU A CA 1
ATOM 805 C C . LEU A 1 107 ? -15.037 -6.714 19.663 1.00 91.38 107 LEU A C 1
ATOM 807 O O . LEU A 1 107 ? -15.670 -6.314 18.681 1.00 91.38 107 LEU A O 1
ATOM 811 N N . GLY A 1 108 ? -15.097 -6.119 20.851 1.00 87.38 108 GLY A N 1
ATOM 812 C CA . GLY A 1 108 ? -15.844 -4.900 21.108 1.00 87.38 108 GLY A CA 1
ATOM 813 C C . GLY A 1 108 ? -15.084 -3.628 20.716 1.00 87.38 108 GLY A C 1
ATOM 814 O O . GLY A 1 108 ? -14.387 -3.540 19.698 1.00 87.38 108 GLY A O 1
ATOM 815 N N . PHE A 1 109 ? -15.265 -2.597 21.541 1.00 85.06 109 PHE A N 1
ATOM 816 C CA . PHE A 1 109 ? -14.635 -1.282 21.385 1.00 85.06 109 PHE A CA 1
ATOM 817 C C . PHE A 1 109 ? -13.839 -0.855 22.623 1.00 85.06 109 PHE A C 1
ATOM 819 O O . PHE A 1 109 ? -13.460 0.316 22.704 1.00 85.06 109 PHE A O 1
ATOM 826 N N . SER A 1 110 ? -13.585 -1.773 23.562 1.00 87.00 110 SER A N 1
ATOM 827 C CA . SER A 1 110 ? -12.684 -1.527 24.691 1.00 87.00 110 SER A CA 1
ATOM 828 C C . SER A 1 110 ? -11.249 -1.270 24.193 1.00 87.00 110 SER A C 1
ATOM 830 O O . SER A 1 110 ? -10.918 -1.658 23.069 1.00 87.00 110 SER A O 1
ATOM 832 N N . PRO A 1 111 ? -10.374 -0.617 24.979 1.00 85.44 111 PRO A N 1
ATOM 833 C CA . PRO A 1 111 ? -8.975 -0.431 24.591 1.00 85.44 111 PRO A CA 1
ATOM 834 C C . PRO A 1 111 ? -8.263 -1.750 24.246 1.00 85.44 111 PRO A C 1
ATOM 836 O O . PRO A 1 111 ? -7.625 -1.829 23.200 1.00 85.44 111 PRO A O 1
ATOM 839 N N . GLY A 1 112 ? -8.459 -2.801 25.053 1.00 89.62 112 GLY A N 1
ATOM 840 C CA . GLY A 1 112 ? -7.883 -4.130 24.803 1.00 89.62 112 GLY A CA 1
ATOM 841 C C . GLY A 1 112 ? -8.415 -4.789 23.526 1.00 89.62 112 GLY A C 1
ATOM 842 O O . GLY A 1 112 ? -7.637 -5.306 22.728 1.00 89.62 112 GLY A O 1
ATOM 843 N N . ASP A 1 113 ? -9.723 -4.687 23.260 1.00 91.06 113 ASP A N 1
ATOM 844 C CA . ASP A 1 113 ? -10.309 -5.190 22.008 1.00 91.06 113 ASP A CA 1
ATOM 845 C C . ASP A 1 113 ? -9.779 -4.450 20.777 1.00 91.06 113 ASP A C 1
ATOM 847 O O . ASP A 1 113 ? -9.652 -5.034 19.701 1.00 91.06 113 ASP A O 1
ATOM 851 N N . ARG A 1 114 ? -9.496 -3.147 20.904 1.00 89.06 114 ARG A N 1
ATOM 852 C CA . ARG A 1 114 ? -8.934 -2.342 19.811 1.00 89.06 114 ARG A CA 1
ATOM 853 C C . ARG A 1 114 ? -7.493 -2.739 19.515 1.00 89.06 114 ARG A C 1
ATOM 855 O O . ARG A 1 114 ? -7.173 -2.899 18.336 1.00 89.06 114 ARG A O 1
ATOM 862 N N . GLU A 1 115 ? -6.680 -2.941 20.551 1.00 91.94 115 GLU A N 1
ATOM 863 C CA . GLU A 1 115 ? -5.309 -3.452 20.426 1.00 91.94 115 GLU A CA 1
ATOM 864 C C . GLU A 1 115 ? -5.314 -4.829 19.743 1.00 91.94 115 GLU A C 1
ATOM 866 O O . GLU A 1 115 ? -4.667 -5.019 18.712 1.00 91.94 115 GLU A O 1
ATOM 871 N N . GLU A 1 116 ? -6.133 -5.768 20.229 1.00 94.75 116 GLU A N 1
ATOM 872 C CA . GLU A 1 116 ? -6.244 -7.111 19.645 1.00 94.75 116 GLU A CA 1
ATOM 873 C C . GLU A 1 116 ? -6.792 -7.081 18.212 1.00 94.75 116 GLU A C 1
ATOM 875 O O . GLU A 1 116 ? -6.334 -7.836 17.350 1.00 94.75 116 GLU A O 1
ATOM 880 N N . ASN A 1 117 ? -7.734 -6.179 17.917 1.00 93.94 117 ASN A N 1
ATOM 881 C CA . ASN A 1 117 ? -8.249 -5.987 16.566 1.00 93.94 117 ASN A CA 1
ATOM 882 C C . ASN A 1 117 ? -7.108 -5.621 15.611 1.00 93.94 117 ASN A C 1
ATOM 884 O O . ASN A 1 117 ? -6.951 -6.287 14.586 1.00 93.94 117 ASN A O 1
ATOM 888 N N . ILE A 1 118 ? -6.303 -4.608 15.953 1.00 95.25 118 ILE A N 1
ATOM 889 C CA . ILE A 1 118 ? -5.169 -4.176 15.125 1.00 95.25 118 ILE A CA 1
ATOM 890 C C . ILE A 1 118 ? -4.094 -5.264 15.038 1.00 95.25 118 ILE A C 1
ATOM 892 O O . ILE A 1 118 ? -3.605 -5.533 13.941 1.00 95.25 118 ILE A O 1
ATOM 896 N N . ARG A 1 119 ? -3.793 -5.964 16.138 1.00 97.06 119 ARG A N 1
ATOM 897 C CA . ARG A 1 119 ? -2.834 -7.078 16.144 1.00 97.06 119 ARG A CA 1
ATOM 898 C C . ARG A 1 119 ? -3.244 -8.199 15.182 1.00 97.06 119 ARG A C 1
ATOM 900 O O . ARG A 1 119 ? -2.416 -8.663 14.401 1.00 97.06 119 ARG A O 1
ATOM 907 N N . ARG A 1 120 ? -4.517 -8.621 15.192 1.00 97.19 120 ARG A N 1
ATOM 908 C CA . ARG A 1 120 ? -5.031 -9.645 14.259 1.00 97.19 120 ARG A CA 1
ATOM 909 C C . ARG A 1 120 ? -4.935 -9.194 12.807 1.00 97.19 120 ARG A C 1
ATOM 911 O O . ARG A 1 120 ? -4.529 -9.976 11.955 1.00 97.19 120 ARG A O 1
ATOM 918 N N . ILE A 1 121 ? -5.286 -7.939 12.531 1.00 97.00 121 ILE A N 1
ATOM 919 C CA . ILE A 1 121 ? -5.199 -7.369 11.181 1.00 97.00 121 ILE A CA 1
ATOM 920 C C . ILE A 1 121 ? -3.750 -7.342 10.699 1.00 97.00 121 ILE A C 1
ATOM 922 O O . ILE A 1 121 ? -3.502 -7.702 9.555 1.00 97.00 121 ILE A O 1
ATOM 926 N N . ALA A 1 122 ? -2.800 -6.963 11.556 1.00 97.75 122 ALA A N 1
ATOM 927 C CA . ALA A 1 122 ? -1.383 -6.936 11.208 1.00 97.75 122 ALA A CA 1
ATOM 928 C C . ALA A 1 122 ? -0.851 -8.323 10.816 1.00 97.75 122 ALA A C 1
ATOM 930 O O . ALA A 1 122 ? -0.169 -8.450 9.801 1.00 97.75 122 ALA A O 1
ATOM 931 N N . GLU A 1 123 ? -1.212 -9.369 11.565 1.00 98.06 123 GLU A N 1
ATOM 932 C CA . GLU A 1 123 ? -0.832 -10.748 11.227 1.00 98.06 123 GLU A CA 1
ATOM 933 C C . GLU A 1 123 ? -1.472 -11.215 9.914 1.00 98.06 123 GLU A C 1
ATOM 935 O O . GLU A 1 123 ? -0.809 -11.837 9.087 1.00 98.06 123 GLU A O 1
ATOM 940 N N . VAL A 1 124 ? -2.745 -10.886 9.675 1.00 97.88 124 VAL A N 1
ATOM 941 C CA . VAL A 1 124 ? -3.417 -11.235 8.413 1.00 97.88 124 VAL A CA 1
ATOM 942 C C . VAL A 1 124 ? -2.806 -10.483 7.234 1.00 97.88 124 VAL A C 1
ATOM 944 O O . VAL A 1 124 ? -2.536 -11.097 6.205 1.00 97.88 124 VAL A O 1
ATOM 947 N N . ALA A 1 125 ? -2.527 -9.188 7.382 1.00 98.19 125 ALA A N 1
ATOM 948 C CA . ALA A 1 125 ? -1.880 -8.386 6.349 1.00 98.19 125 ALA A CA 1
ATOM 949 C C . ALA A 1 125 ? -0.503 -8.952 5.983 1.00 98.19 125 ALA A C 1
ATOM 951 O O . ALA A 1 125 ? -0.198 -9.125 4.804 1.00 98.19 125 ALA A O 1
ATOM 952 N N . LYS A 1 126 ? 0.272 -9.376 6.987 1.00 98.31 126 LYS A N 1
ATOM 953 C CA . LYS A 1 126 ? 1.530 -10.095 6.781 1.00 98.31 126 LYS A CA 1
ATOM 954 C C . LYS A 1 126 ? 1.337 -11.387 5.989 1.00 98.31 126 LYS A C 1
ATOM 956 O O . LYS A 1 126 ? 2.164 -11.680 5.134 1.00 98.31 126 LYS A O 1
ATOM 961 N N . LEU A 1 127 ? 0.288 -12.172 6.249 1.00 98.06 127 LEU A N 1
ATOM 962 C CA . LEU A 1 127 ? 0.021 -13.399 5.486 1.00 98.06 127 LEU A CA 1
ATOM 963 C C . LEU A 1 127 ? -0.291 -13.099 4.012 1.00 98.06 127 LEU A C 1
ATOM 965 O O . LEU A 1 127 ? 0.206 -13.804 3.135 1.00 98.06 127 LEU A O 1
ATOM 969 N N . PHE A 1 128 ? -1.059 -12.042 3.727 1.00 98.38 128 PHE A N 1
ATOM 970 C CA . PHE A 1 128 ? -1.318 -11.592 2.354 1.00 98.38 128 PHE A CA 1
ATOM 971 C C . PHE A 1 128 ? -0.049 -11.087 1.659 1.00 98.38 128 PHE A C 1
ATOM 973 O O . PHE A 1 128 ? 0.228 -11.475 0.521 1.00 98.38 128 PHE A O 1
ATOM 980 N N . ALA A 1 129 ? 0.749 -10.280 2.359 1.00 98.31 129 ALA A N 1
ATOM 981 C CA . ALA A 1 129 ? 2.032 -9.808 1.860 1.00 98.31 129 ALA A CA 1
ATOM 982 C C . ALA A 1 129 ? 2.988 -10.985 1.608 1.00 98.31 129 ALA A C 1
ATOM 984 O O . ALA A 1 129 ? 3.557 -11.095 0.528 1.00 98.31 129 ALA A O 1
ATOM 985 N N . ASP A 1 130 ? 3.108 -11.946 2.527 1.00 97.56 130 ASP A N 1
ATOM 986 C CA . ASP A 1 130 ? 3.919 -13.148 2.309 1.00 97.56 130 ASP A CA 1
ATOM 987 C C . ASP A 1 130 ? 3.415 -13.960 1.108 1.00 97.56 130 ASP A C 1
ATOM 989 O O . ASP A 1 130 ? 4.216 -14.481 0.327 1.00 97.56 130 ASP A O 1
ATOM 993 N N . ALA A 1 131 ? 2.095 -14.028 0.902 1.00 97.19 131 ALA A N 1
ATOM 994 C CA . ALA A 1 131 ? 1.465 -14.652 -0.263 1.00 97.19 131 ALA A CA 1
ATOM 995 C C . ALA A 1 131 ? 1.781 -13.950 -1.601 1.00 97.19 131 ALA A C 1
ATOM 997 O O . ALA A 1 131 ? 1.520 -14.525 -2.656 1.00 97.19 131 ALA A O 1
ATOM 998 N N . GLY A 1 132 ? 2.415 -12.775 -1.581 1.00 96.75 132 GLY A N 1
ATOM 999 C CA . GLY A 1 132 ? 2.845 -12.038 -2.770 1.00 96.75 132 GLY A CA 1
ATOM 1000 C C . GLY A 1 132 ? 1.845 -10.995 -3.263 1.00 96.75 132 GLY A C 1
ATOM 1001 O O . GLY A 1 132 ? 2.058 -10.445 -4.342 1.00 96.75 132 GLY A O 1
ATOM 1002 N N . LEU A 1 133 ? 0.779 -10.728 -2.502 1.00 98.38 133 LEU A N 1
ATOM 1003 C CA . LEU A 1 133 ? -0.208 -9.696 -2.816 1.00 98.38 133 LEU A CA 1
ATOM 1004 C C . LEU A 1 133 ? 0.189 -8.357 -2.191 1.00 98.38 133 LEU A C 1
ATOM 1006 O O . LEU A 1 133 ? 0.840 -8.312 -1.146 1.00 98.38 133 LEU A O 1
ATOM 1010 N N . VAL A 1 134 ? -0.280 -7.266 -2.793 1.00 98.62 134 VAL A N 1
ATOM 1011 C CA . VAL A 1 134 ? -0.312 -5.958 -2.127 1.00 98.62 134 VAL A CA 1
ATOM 1012 C C . VAL A 1 134 ? -1.522 -5.932 -1.191 1.00 98.62 134 VAL A C 1
ATOM 1014 O O . VAL A 1 134 ? -2.665 -5.849 -1.641 1.00 98.62 134 VAL A O 1
ATOM 1017 N N . CYS A 1 135 ? -1.291 -6.047 0.115 1.00 98.56 135 CYS A N 1
ATOM 1018 C CA . CYS A 1 135 ? -2.349 -5.960 1.116 1.00 98.56 135 CYS A CA 1
ATOM 1019 C C . CYS A 1 135 ? -2.598 -4.496 1.481 1.00 98.56 135 CYS A C 1
ATOM 1021 O O . CYS A 1 135 ? -1.688 -3.818 1.949 1.00 98.56 135 CYS A O 1
ATOM 1023 N N . ILE A 1 136 ? -3.824 -4.007 1.324 1.00 98.62 136 ILE A N 1
ATOM 1024 C CA . ILE A 1 136 ? -4.192 -2.634 1.692 1.00 98.62 136 ILE A CA 1
ATOM 1025 C C . ILE A 1 136 ? -5.031 -2.700 2.963 1.00 98.62 136 ILE A C 1
ATOM 1027 O O . ILE A 1 136 ? -6.025 -3.415 2.996 1.00 98.62 136 ILE A O 1
ATOM 1031 N N . THR A 1 137 ? -4.660 -1.985 4.022 1.00 97.88 137 THR A N 1
ATOM 1032 C 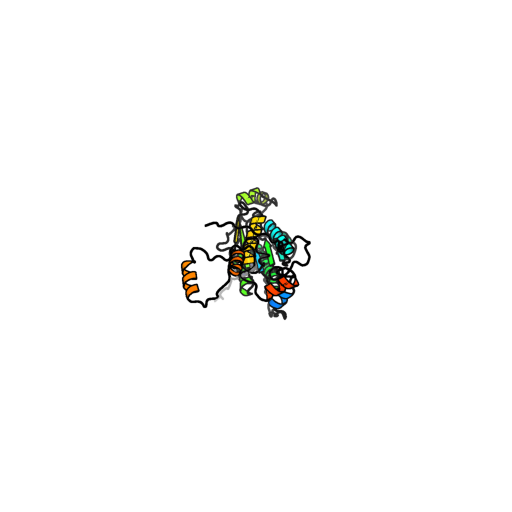CA . THR A 1 137 ? -5.445 -1.940 5.265 1.00 97.88 137 THR A CA 1
ATOM 1033 C C . THR A 1 137 ? -6.009 -0.538 5.489 1.00 97.88 137 THR A C 1
ATOM 1035 O O . THR A 1 137 ? -5.301 0.451 5.320 1.00 97.88 137 THR A O 1
ATOM 1038 N N . SER A 1 138 ? -7.292 -0.424 5.854 1.00 96.31 138 SER A N 1
ATOM 1039 C CA . SER A 1 138 ? -7.987 0.872 5.995 1.00 96.31 138 SER A CA 1
ATOM 1040 C C . SER A 1 138 ? -8.602 1.096 7.379 1.00 96.31 138 SER A C 1
ATOM 1042 O O . SER A 1 138 ? -9.769 1.463 7.525 1.00 96.31 138 SER A O 1
ATOM 1044 N N . PHE A 1 139 ? -7.803 0.930 8.434 1.00 94.50 139 PHE A N 1
ATOM 1045 C CA . PHE A 1 139 ? -8.261 1.047 9.824 1.00 94.50 139 PHE A CA 1
ATOM 1046 C C . PHE A 1 139 ? -7.919 2.404 10.441 1.00 94.50 139 PHE A C 1
ATOM 1048 O O . PHE A 1 139 ? -7.082 3.148 9.952 1.00 94.50 139 PHE A O 1
ATOM 1055 N N . ILE A 1 140 ? -8.601 2.777 11.529 1.00 93.12 140 ILE A N 1
ATOM 1056 C CA . ILE A 1 140 ? -8.254 4.019 12.242 1.00 93.12 140 ILE A CA 1
ATOM 1057 C C . ILE A 1 140 ? -6.862 3.900 12.875 1.00 93.12 140 ILE A C 1
ATOM 1059 O O . ILE A 1 140 ? -6.129 4.877 12.836 1.00 93.12 140 ILE A O 1
ATOM 1063 N N . SER A 1 141 ? -6.519 2.730 13.440 1.00 92.94 141 SER A N 1
ATOM 1064 C CA . SER A 1 141 ? -5.239 2.438 14.121 1.00 92.94 141 SER A CA 1
ATOM 1065 C C . SER A 1 141 ? -4.669 3.641 14.895 1.00 92.94 141 SER A C 1
ATOM 1067 O O . SER A 1 141 ? -3.612 4.157 14.537 1.00 92.94 141 SER A O 1
ATOM 1069 N N . PRO A 1 142 ? -5.392 4.148 15.913 1.00 93.44 142 PRO A N 1
ATOM 1070 C CA . PRO A 1 142 ? -5.136 5.469 16.483 1.00 93.44 142 PRO A CA 1
ATOM 1071 C C . PRO A 1 142 ? -3.832 5.574 17.274 1.00 93.44 142 PRO A C 1
ATOM 1073 O O . PRO A 1 142 ? -3.284 6.668 17.354 1.00 93.44 142 PRO A O 1
ATOM 1076 N N . PHE A 1 143 ? -3.337 4.469 17.831 1.00 95.00 143 PHE A N 1
ATOM 1077 C CA . PHE A 1 143 ? -2.174 4.459 18.713 1.00 95.00 143 PHE A CA 1
ATOM 1078 C C . PHE A 1 143 ? -0.897 4.090 17.955 1.00 95.00 143 PHE A C 1
ATOM 1080 O O . PHE A 1 143 ? -0.866 3.113 17.201 1.00 95.00 143 PHE A O 1
ATOM 1087 N N . ALA A 1 144 ? 0.171 4.849 18.185 1.00 96.31 144 ALA A N 1
ATOM 1088 C CA . ALA A 1 144 ? 1.484 4.644 17.591 1.00 96.31 144 ALA A CA 1
ATOM 1089 C C . ALA A 1 144 ? 2.060 3.273 17.962 1.00 96.31 144 ALA A C 1
ATOM 1091 O O . ALA A 1 144 ? 2.595 2.585 17.097 1.00 96.31 144 ALA A O 1
ATOM 1092 N N . LYS A 1 145 ? 1.865 2.826 19.212 1.00 96.88 145 LYS A N 1
ATOM 1093 C CA . LYS A 1 145 ? 2.283 1.493 19.684 1.00 96.88 145 LYS A CA 1
ATOM 1094 C C . LYS A 1 145 ? 1.767 0.370 18.776 1.00 96.88 145 LYS A C 1
ATOM 1096 O O . LYS A 1 145 ? 2.524 -0.538 18.434 1.00 96.88 145 LYS A O 1
ATOM 1101 N N . ASP A 1 146 ? 0.497 0.431 18.384 1.00 96.38 146 ASP A N 1
ATOM 1102 C CA . ASP A 1 146 ? -0.143 -0.629 17.603 1.00 96.38 146 ASP A CA 1
ATOM 1103 C C . ASP A 1 146 ? 0.344 -0.629 16.150 1.00 96.38 146 ASP A C 1
ATOM 1105 O O . ASP A 1 146 ? 0.590 -1.692 15.578 1.00 96.38 146 ASP A O 1
ATOM 1109 N N . ARG A 1 147 ? 0.525 0.563 15.564 1.00 97.69 147 ARG A N 1
ATOM 1110 C CA . ARG A 1 147 ? 1.075 0.723 14.208 1.00 97.69 147 ARG A CA 1
ATOM 1111 C C . ARG A 1 147 ? 2.532 0.279 14.138 1.00 97.69 147 ARG A C 1
ATOM 1113 O O . ARG A 1 147 ? 2.902 -0.459 13.232 1.00 97.69 147 ARG A O 1
ATOM 1120 N N . GLU A 1 148 ? 3.324 0.633 15.143 1.00 97.69 148 GLU A N 1
ATOM 1121 C CA . GLU A 1 148 ? 4.719 0.215 15.264 1.00 97.69 148 GLU A CA 1
ATOM 1122 C C . GLU A 1 148 ? 4.848 -1.302 15.459 1.00 97.69 148 GLU A C 1
ATOM 1124 O O . GLU A 1 148 ? 5.728 -1.946 14.891 1.00 97.69 148 GLU A O 1
ATOM 1129 N N . ASN A 1 149 ? 3.942 -1.918 16.222 1.00 97.50 149 ASN A N 1
ATOM 1130 C CA . ASN A 1 149 ? 3.891 -3.373 16.321 1.00 97.50 149 ASN A CA 1
ATOM 1131 C C . ASN A 1 149 ? 3.547 -4.018 14.966 1.00 97.50 149 ASN A C 1
ATOM 1133 O O . ASN A 1 149 ? 4.190 -4.986 14.560 1.00 97.50 149 ASN A O 1
ATOM 1137 N N . ALA A 1 150 ? 2.576 -3.460 14.234 1.00 98.00 150 ALA A N 1
ATOM 1138 C CA . ALA A 1 150 ? 2.238 -3.930 12.893 1.00 98.00 150 ALA A CA 1
ATOM 1139 C C . ALA A 1 150 ? 3.434 -3.833 11.931 1.00 98.00 150 ALA A C 1
ATOM 1141 O O . ALA A 1 150 ? 3.710 -4.795 11.209 1.00 98.00 150 ALA A O 1
ATOM 1142 N N . ARG A 1 151 ? 4.189 -2.730 11.979 1.00 98.38 151 ARG A N 1
ATOM 1143 C CA . ARG A 1 151 ? 5.437 -2.535 11.231 1.00 98.38 151 ARG A CA 1
ATOM 1144 C C . ARG A 1 151 ? 6.477 -3.606 11.575 1.00 98.38 151 ARG A C 1
ATOM 1146 O O . ARG A 1 151 ? 6.919 -4.336 10.688 1.00 98.38 151 ARG A O 1
ATOM 1153 N N . LYS A 1 152 ? 6.770 -3.810 12.865 1.00 98.19 152 LYS A N 1
ATOM 1154 C CA . LYS A 1 152 ? 7.719 -4.837 13.347 1.00 98.19 152 LYS A CA 1
ATOM 1155 C C . LYS A 1 152 ? 7.363 -6.254 12.898 1.00 98.19 152 LYS A C 1
ATOM 1157 O O . LYS A 1 152 ? 8.250 -7.038 12.550 1.00 98.19 152 LYS A O 1
ATOM 1162 N N . ILE A 1 153 ? 6.074 -6.601 12.877 1.00 97.62 153 ILE A N 1
ATOM 1163 C CA . ILE A 1 153 ? 5.593 -7.905 12.388 1.00 97.62 153 ILE A CA 1
ATOM 1164 C C . ILE A 1 153 ? 5.998 -8.131 10.921 1.00 97.62 153 ILE A C 1
ATOM 1166 O O . ILE A 1 153 ? 6.388 -9.244 10.562 1.00 97.62 153 ILE A O 1
ATOM 1170 N N . HIS A 1 154 ? 5.958 -7.093 10.085 1.00 98.44 154 HIS A N 1
ATOM 1171 C CA . HIS A 1 154 ? 6.342 -7.183 8.675 1.00 98.44 154 HIS A CA 1
ATOM 1172 C C . HIS A 1 154 ? 7.864 -7.174 8.503 1.00 98.44 154 HIS A C 1
ATOM 1174 O O . HIS A 1 154 ? 8.413 -8.090 7.882 1.00 98.44 154 HIS A O 1
ATOM 1180 N N . GLU A 1 155 ? 8.550 -6.217 9.130 1.00 96.81 155 GLU A N 1
ATOM 1181 C CA . GLU A 1 155 ? 10.008 -6.056 9.050 1.00 96.81 155 GLU A CA 1
ATOM 1182 C C . GLU A 1 155 ? 10.764 -7.291 9.546 1.00 96.81 155 GLU A C 1
ATOM 1184 O O . GLU A 1 155 ? 11.695 -7.752 8.887 1.00 96.81 155 GLU A O 1
ATOM 1189 N N . SER A 1 156 ? 10.312 -7.907 10.646 1.00 96.44 156 SER A N 1
ATOM 1190 C CA . SER A 1 156 ? 10.899 -9.151 11.176 1.00 96.44 156 SER A CA 1
ATOM 1191 C C . SER A 1 156 ? 10.837 -10.325 10.194 1.00 96.44 156 SER A C 1
ATOM 1193 O O . SER A 1 156 ? 11.579 -11.296 10.334 1.00 96.44 156 SER A O 1
ATOM 1195 N N . THR A 1 157 ? 9.974 -10.236 9.181 1.00 94.19 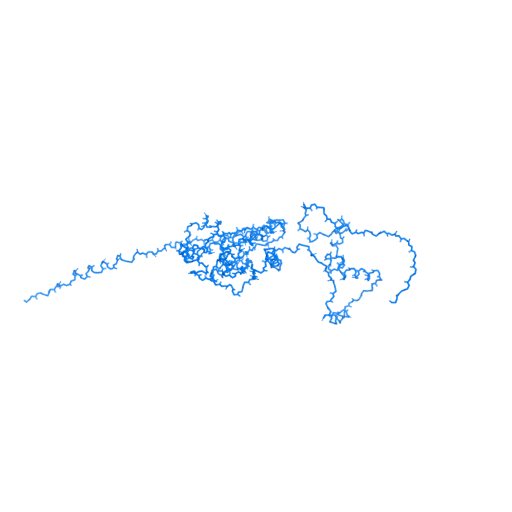157 THR A N 1
ATOM 1196 C CA . THR A 1 157 ? 9.870 -11.223 8.104 1.00 94.19 157 THR A CA 1
ATOM 1197 C C . THR A 1 157 ? 10.384 -10.709 6.766 1.00 94.19 157 THR A C 1
ATOM 1199 O O . THR A 1 157 ? 10.208 -11.392 5.759 1.00 94.19 157 THR A O 1
ATOM 1202 N N . GLY A 1 158 ? 11.016 -9.534 6.726 1.00 96.56 158 GLY A N 1
ATOM 1203 C CA . GLY A 1 158 ? 11.536 -8.917 5.506 1.00 96.56 158 GLY A CA 1
ATOM 1204 C C . GLY A 1 158 ? 10.452 -8.584 4.479 1.00 96.56 158 GLY A C 1
ATOM 1205 O O . GLY A 1 158 ? 10.702 -8.706 3.281 1.00 96.56 158 GLY A O 1
ATOM 1206 N N . LEU A 1 159 ? 9.234 -8.265 4.928 1.00 98.00 159 LEU A N 1
ATOM 1207 C CA . LEU A 1 159 ? 8.151 -7.784 4.067 1.00 98.00 159 LEU A CA 1
ATOM 1208 C C . LEU A 1 159 ? 8.067 -6.254 4.156 1.00 98.00 159 LEU A C 1
ATOM 1210 O O . LEU A 1 159 ? 8.066 -5.735 5.273 1.00 98.00 159 LEU A O 1
ATOM 1214 N N . PRO A 1 160 ? 7.969 -5.532 3.025 1.00 98.38 160 PRO A N 1
ATOM 1215 C CA . PRO A 1 160 ? 7.784 -4.086 3.042 1.00 98.38 160 PRO A CA 1
ATOM 1216 C C . PRO A 1 160 ? 6.461 -3.684 3.704 1.00 98.38 160 PRO A C 1
ATOM 1218 O O . PRO A 1 160 ? 5.418 -4.311 3.481 1.00 98.38 160 PRO A O 1
ATOM 1221 N N . PHE A 1 161 ? 6.516 -2.613 4.489 1.00 98.69 161 PHE A N 1
ATOM 1222 C CA . PHE A 1 161 ? 5.383 -2.021 5.190 1.00 98.69 161 PHE A CA 1
ATOM 1223 C C . PHE A 1 161 ? 5.400 -0.510 4.970 1.00 98.69 161 PHE A C 1
ATOM 1225 O O . PHE A 1 161 ? 6.405 0.136 5.251 1.00 98.69 161 PHE A O 1
ATOM 1232 N N . PHE A 1 162 ? 4.295 0.035 4.468 1.00 98.69 162 PHE A N 1
ATOM 1233 C CA . PHE A 1 162 ? 4.158 1.452 4.148 1.00 98.69 162 PHE A CA 1
ATOM 1234 C C . PHE A 1 162 ? 3.038 2.056 4.994 1.00 98.69 162 PHE A C 1
ATOM 1236 O O . PHE A 1 162 ? 1.861 1.821 4.726 1.00 98.69 162 PHE A O 1
ATOM 1243 N N . GLU A 1 163 ? 3.387 2.821 6.022 1.00 98.75 163 GLU A N 1
ATOM 1244 C CA . GLU A 1 163 ? 2.446 3.586 6.833 1.00 98.75 163 GLU A CA 1
ATOM 1245 C C . GLU A 1 163 ? 2.082 4.883 6.117 1.00 98.75 163 GLU A C 1
ATOM 1247 O O . GLU A 1 163 ? 2.895 5.794 5.958 1.00 98.75 163 GLU A O 1
ATOM 1252 N N . ILE A 1 164 ? 0.823 4.973 5.703 1.00 98.62 164 ILE A N 1
ATOM 1253 C CA . ILE A 1 164 ? 0.295 6.123 4.981 1.00 98.62 164 ILE A CA 1
ATOM 1254 C C . ILE A 1 164 ? -0.687 6.854 5.884 1.00 98.62 164 ILE A C 1
ATOM 1256 O O . ILE A 1 164 ? -1.777 6.363 6.205 1.00 98.62 164 ILE A O 1
ATOM 1260 N N . PHE A 1 165 ? -0.303 8.060 6.292 1.00 98.69 165 PHE A N 1
ATOM 1261 C CA . PHE A 1 165 ? -1.145 8.902 7.119 1.00 98.69 165 PHE A CA 1
ATOM 1262 C C . PHE A 1 165 ? -2.164 9.650 6.257 1.00 98.69 165 PHE A C 1
ATOM 1264 O O . PHE A 1 165 ? -1.838 10.608 5.560 1.00 98.69 165 PHE A O 1
ATOM 1271 N N . VAL A 1 166 ? -3.424 9.231 6.336 1.00 98.38 166 VAL A N 1
ATOM 1272 C CA . VAL A 1 166 ? -4.561 9.914 5.715 1.00 98.38 166 VAL A CA 1
ATOM 1273 C C . VAL A 1 166 ? -5.002 11.053 6.632 1.00 98.38 166 VAL A C 1
ATOM 1275 O O . VAL A 1 166 ? -5.790 10.863 7.563 1.00 98.38 166 VAL A O 1
ATOM 1278 N N . ASP A 1 167 ? -4.449 12.235 6.379 1.00 98.00 167 ASP A N 1
ATOM 1279 C CA . ASP A 1 167 ? -4.567 13.407 7.235 1.00 98.00 167 ASP A CA 1
ATOM 1280 C C . ASP A 1 167 ? -5.653 14.358 6.723 1.00 98.00 167 ASP A C 1
ATOM 1282 O O . ASP A 1 167 ? -5.514 15.030 5.698 1.00 98.00 167 ASP A O 1
ATOM 1286 N N . ALA A 1 168 ? -6.740 14.425 7.483 1.00 96.62 168 ALA A N 1
ATOM 1287 C CA . ALA A 1 168 ? -7.758 15.452 7.362 1.00 96.62 168 ALA A CA 1
ATOM 1288 C C . ALA A 1 168 ? -8.051 16.018 8.758 1.00 96.62 168 ALA A C 1
ATOM 1290 O O . ALA A 1 168 ? -8.196 15.244 9.710 1.00 96.62 168 ALA A O 1
ATOM 1291 N N . PRO A 1 169 ? -8.188 17.348 8.901 1.00 95.81 169 PRO A N 1
ATOM 1292 C CA . PRO A 1 169 ? -8.564 17.957 10.170 1.00 95.81 169 PRO A CA 1
ATOM 1293 C C . PRO A 1 169 ? -9.874 17.383 10.733 1.00 95.81 169 PRO A C 1
ATOM 1295 O O . PRO A 1 169 ? -10.800 17.066 9.981 1.00 95.81 169 PRO A O 1
ATOM 1298 N N . LEU A 1 170 ? -9.972 17.287 12.064 1.00 94.25 170 LEU A N 1
ATOM 1299 C CA . LEU A 1 170 ? -11.138 16.722 12.754 1.00 94.25 170 LEU A CA 1
ATOM 1300 C C . LEU A 1 170 ? -12.447 17.418 12.358 1.00 94.25 170 LEU A C 1
ATOM 1302 O O . LEU A 1 170 ? -13.425 16.742 12.074 1.00 94.25 170 LEU A O 1
ATOM 1306 N N . ASN A 1 171 ? -12.457 18.750 12.269 1.00 95.12 171 ASN A N 1
ATOM 1307 C CA . ASN A 1 171 ? -13.641 19.517 11.868 1.00 95.12 171 ASN A CA 1
ATOM 1308 C C . ASN A 1 171 ? -14.124 19.181 10.442 1.00 95.12 171 ASN A C 1
ATOM 1310 O O . ASN A 1 171 ? -15.325 19.177 10.193 1.00 95.12 171 ASN A O 1
ATOM 1314 N N . ILE A 1 172 ? -13.210 18.867 9.519 1.00 95.62 172 ILE A N 1
ATOM 1315 C CA . ILE A 1 172 ? -13.539 18.408 8.162 1.00 95.62 172 ILE A CA 1
ATOM 1316 C C . ILE A 1 172 ? -14.060 16.966 8.191 1.00 95.62 172 ILE A C 1
ATOM 1318 O O . ILE A 1 172 ? -14.981 16.617 7.458 1.00 95.62 172 ILE A O 1
ATOM 1322 N N . CYS A 1 173 ? -13.499 16.114 9.046 1.00 95.62 173 CYS A N 1
ATOM 1323 C CA . CYS A 1 173 ? -13.999 14.752 9.231 1.00 95.62 173 CYS A CA 1
ATOM 1324 C C . CYS A 1 173 ? -15.415 14.745 9.836 1.00 95.62 173 CYS A C 1
ATOM 1326 O O . CYS A 1 173 ? -16.285 14.018 9.355 1.00 95.62 173 CYS A O 1
ATOM 1328 N N . GLU A 1 174 ? -15.654 15.599 10.836 1.00 93.94 174 GLU A N 1
ATOM 1329 C CA . GLU A 1 174 ? -16.959 15.828 11.465 1.00 93.94 174 GLU A CA 1
ATOM 1330 C C . GLU A 1 174 ? -17.977 16.413 10.485 1.00 93.94 174 GLU A C 1
ATOM 1332 O O . GLU A 1 174 ? -19.132 16.006 10.513 1.00 93.94 174 GLU A O 1
ATOM 1337 N N . SER A 1 175 ? -17.580 17.325 9.591 1.00 94.94 175 SER A N 1
ATOM 1338 C CA . SER A 1 175 ? -18.510 17.881 8.598 1.00 94.94 175 SER A CA 1
ATOM 1339 C C . SER A 1 175 ? -18.904 16.871 7.519 1.00 94.94 175 SER A C 1
ATOM 1341 O O . SER A 1 175 ? -20.021 16.930 7.007 1.00 94.94 175 SER A O 1
ATOM 1343 N N . ARG A 1 176 ? -18.012 15.929 7.184 1.00 94.12 176 ARG A N 1
ATOM 1344 C CA . ARG A 1 176 ? -18.296 14.842 6.236 1.00 94.12 176 ARG A CA 1
ATOM 1345 C C . ARG A 1 176 ? -19.274 13.813 6.803 1.00 94.12 176 ARG A C 1
ATOM 1347 O O . ARG A 1 176 ? -20.055 13.274 6.031 1.00 94.12 176 ARG A O 1
ATOM 1354 N N . ASP A 1 177 ? -19.155 13.493 8.097 1.00 91.69 177 ASP A N 1
ATOM 1355 C CA . ASP A 1 177 ? -19.907 12.479 8.865 1.00 91.69 177 ASP A CA 1
ATOM 1356 C C . ASP A 1 177 ? -20.560 11.351 8.039 1.00 91.69 177 ASP A C 1
ATOM 1358 O O . ASP A 1 177 ? -21.750 11.061 8.157 1.00 91.69 177 ASP A O 1
ATOM 1362 N N . VAL A 1 178 ? -19.762 10.690 7.195 1.00 87.12 178 VAL A N 1
ATOM 1363 C CA . VAL A 1 178 ? -20.246 9.792 6.126 1.00 87.12 178 VAL A CA 1
ATOM 1364 C C . VAL A 1 178 ? -21.151 8.671 6.651 1.00 87.12 178 VAL A C 1
ATOM 1366 O O . VAL A 1 178 ? -22.055 8.214 5.959 1.00 87.12 178 VAL A O 1
ATOM 1369 N N . LYS A 1 179 ? -20.901 8.224 7.886 1.00 87.06 179 LYS A N 1
ATOM 1370 C CA . LYS A 1 179 ? -21.620 7.126 8.549 1.00 87.06 179 LYS A CA 1
ATOM 1371 C C . LYS A 1 179 ? -22.514 7.603 9.710 1.00 87.06 179 LYS A C 1
ATOM 1373 O O . LYS A 1 179 ? -23.043 6.769 10.441 1.00 87.06 179 LYS A O 1
ATOM 1378 N N . GLY A 1 180 ? -22.654 8.915 9.927 1.00 90.69 180 GLY A N 1
ATOM 1379 C CA . GLY A 1 180 ? -23.403 9.476 11.061 1.00 90.69 180 GLY A CA 1
ATOM 1380 C C . GLY A 1 180 ? -22.780 9.193 12.438 1.00 90.69 180 GLY A C 1
ATOM 1381 O O . GLY A 1 180 ? -23.471 9.253 13.456 1.00 90.69 180 GLY A O 1
ATOM 1382 N N . LEU A 1 181 ? -21.505 8.796 12.488 1.00 90.88 181 LEU A N 1
ATOM 1383 C CA . LEU A 1 181 ? -20.832 8.358 13.713 1.00 90.88 181 LEU A CA 1
ATOM 1384 C C . LEU A 1 181 ? -20.417 9.540 14.587 1.00 90.88 181 LEU A C 1
ATOM 1386 O O . LEU A 1 181 ? -20.482 9.429 15.810 1.00 90.88 181 LEU A O 1
ATOM 1390 N N . TYR A 1 182 ? -20.036 10.670 13.986 1.00 92.94 182 TYR A N 1
ATOM 1391 C CA . TYR A 1 182 ? -19.650 11.861 14.740 1.00 92.94 182 TYR A CA 1
ATOM 1392 C C . TYR A 1 182 ? -20.848 12.466 15.465 1.00 92.94 182 TYR A C 1
ATOM 1394 O O . TYR A 1 182 ? -20.758 12.743 16.661 1.00 92.94 182 TYR A O 1
ATOM 1402 N N . LYS A 1 183 ? -22.002 12.578 14.794 1.00 92.38 183 LYS A N 1
ATOM 1403 C CA . LYS A 1 183 ? -23.245 13.032 15.431 1.00 92.38 183 LYS A CA 1
ATOM 1404 C C . LYS A 1 183 ? -23.632 12.160 16.630 1.00 92.38 183 LYS A C 1
ATOM 1406 O O . LYS A 1 183 ? -23.987 12.686 17.683 1.00 92.38 183 LYS A O 1
ATOM 1411 N N . ARG A 1 184 ? -23.532 10.836 16.488 1.00 91.75 184 ARG A N 1
ATOM 1412 C CA . ARG A 1 184 ? -23.856 9.873 17.556 1.00 91.75 184 ARG A CA 1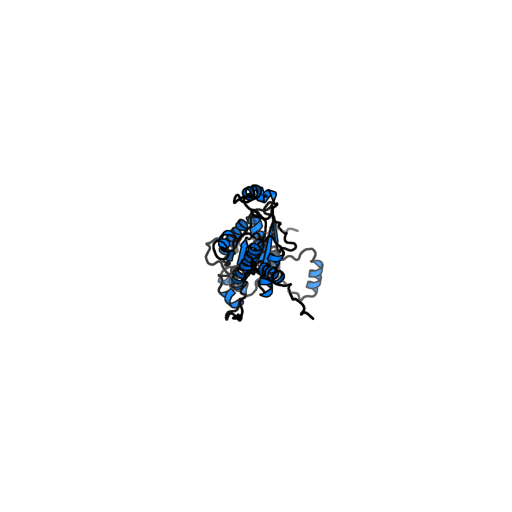
ATOM 1413 C C . ARG A 1 184 ? -22.849 9.905 18.707 1.00 91.75 184 ARG A C 1
ATOM 1415 O O . ARG A 1 184 ? -23.251 9.808 19.863 1.00 91.75 184 ARG A O 1
ATOM 1422 N N . ALA A 1 185 ? -21.563 10.094 18.414 1.00 91.94 185 ALA A N 1
ATOM 1423 C CA . ALA A 1 185 ? -20.536 10.298 19.435 1.00 91.94 185 ALA A CA 1
ATOM 1424 C C . ALA A 1 185 ? -20.788 11.589 20.234 1.00 91.94 185 ALA A C 1
ATOM 1426 O O . ALA A 1 185 ? -20.822 11.553 21.459 1.00 91.94 185 ALA A O 1
ATOM 1427 N N . ARG A 1 186 ? -21.084 12.711 19.559 1.00 91.31 186 ARG A N 1
ATOM 1428 C CA . ARG A 1 186 ? -21.437 13.989 20.210 1.00 91.31 186 ARG A CA 1
ATOM 1429 C C . ARG A 1 186 ? -22.711 13.899 21.062 1.00 91.31 186 ARG A C 1
ATOM 1431 O O . ARG A 1 186 ? -22.820 14.609 22.055 1.00 91.31 186 ARG A O 1
ATOM 1438 N N . ALA A 1 187 ? -23.650 13.025 20.696 1.00 92.44 187 ALA A N 1
ATOM 1439 C CA . ALA A 1 187 ? -24.850 12.730 21.483 1.00 92.44 187 ALA A CA 1
ATOM 1440 C C . ALA A 1 187 ? -24.601 11.776 22.674 1.00 92.44 187 ALA A C 1
ATOM 1442 O O . ALA A 1 187 ? -25.522 11.508 23.442 1.00 92.44 187 ALA A O 1
ATOM 1443 N N . GLY A 1 188 ? -23.381 11.249 22.836 1.00 89.56 188 GLY A N 1
ATOM 1444 C CA . GLY A 1 188 ? -23.019 10.311 23.902 1.00 89.56 188 GLY A CA 1
ATOM 1445 C C . GLY A 1 188 ? -23.470 8.864 23.666 1.00 89.56 188 GLY A C 1
ATOM 1446 O O . GLY A 1 188 ? -23.317 8.024 24.554 1.00 89.56 188 GLY A O 1
ATOM 1447 N N . GLU A 1 189 ? -24.002 8.544 22.482 1.00 90.62 189 GLU A N 1
ATOM 1448 C CA . GLU A 1 189 ? -24.438 7.186 22.123 1.00 90.62 189 GLU A CA 1
ATOM 1449 C C . GLU A 1 189 ? -23.255 6.245 21.851 1.00 90.62 189 GLU A C 1
ATOM 1451 O O . GLU A 1 189 ? -23.366 5.033 22.035 1.00 90.62 189 GLU A O 1
ATOM 1456 N N . ILE A 1 190 ? -22.125 6.793 21.389 1.00 87.00 190 ILE A N 1
ATOM 1457 C CA . ILE A 1 190 ? -20.894 6.051 21.091 1.00 87.00 190 ILE A CA 1
ATOM 1458 C C . ILE A 1 190 ? -19.784 6.592 21.985 1.00 87.00 190 ILE A C 1
ATOM 1460 O O . ILE A 1 190 ? -19.323 7.711 21.787 1.00 87.00 190 ILE A O 1
ATOM 1464 N N . LYS A 1 191 ? -19.328 5.782 22.943 1.00 85.88 191 LYS A N 1
ATOM 1465 C CA . LYS A 1 191 ? -18.231 6.145 23.850 1.00 85.88 191 LYS A CA 1
ATOM 1466 C C . LYS A 1 191 ? -16.864 5.792 23.264 1.00 85.88 191 LYS A C 1
ATOM 1468 O O . LYS A 1 191 ? -16.717 4.804 22.540 1.00 85.88 191 LYS A O 1
ATOM 1473 N N . GLY A 1 192 ? -15.849 6.579 23.622 1.00 82.88 192 GLY A N 1
ATOM 1474 C CA . GLY A 1 192 ? -14.456 6.334 23.236 1.00 82.88 192 GLY A CA 1
ATOM 1475 C C . GLY A 1 192 ? -14.211 6.505 21.737 1.00 82.88 192 GLY A C 1
ATOM 1476 O O . GLY A 1 192 ? -13.362 5.820 21.165 1.00 82.88 192 GLY A O 1
ATOM 1477 N N . PHE A 1 193 ? -14.987 7.347 21.058 1.00 88.44 193 PHE A N 1
ATOM 1478 C CA . PHE A 1 193 ? -14.813 7.575 19.629 1.00 88.44 193 PHE A CA 1
ATOM 1479 C C . PHE A 1 193 ? -13.541 8.393 19.368 1.00 88.44 193 PHE A C 1
ATOM 1481 O O . PHE A 1 193 ? -13.356 9.468 19.939 1.00 88.44 193 PHE A O 1
ATOM 1488 N N . THR A 1 194 ? -12.654 7.876 18.515 1.00 87.94 194 THR A N 1
ATOM 1489 C CA . THR A 1 194 ? -11.368 8.511 18.198 1.00 87.94 194 THR A CA 1
ATOM 1490 C C . THR A 1 194 ? -11.563 9.909 17.603 1.00 87.94 194 THR A C 1
ATOM 1492 O O . THR A 1 194 ? -12.283 10.076 16.619 1.00 87.94 194 THR A O 1
ATOM 1495 N N . GLY A 1 195 ? -10.887 10.901 18.182 1.00 85.25 195 GLY A N 1
ATOM 1496 C CA . GLY A 1 195 ? -10.998 12.321 17.849 1.00 85.25 195 GLY A CA 1
ATOM 1497 C C . GLY A 1 195 ? -12.054 13.084 18.656 1.00 85.25 195 GLY A C 1
ATOM 1498 O O . GLY A 1 195 ? -12.095 14.302 18.552 1.00 85.25 195 GLY A O 1
ATOM 1499 N N . ILE A 1 196 ? -12.889 12.404 19.452 1.00 89.00 196 ILE A N 1
ATOM 1500 C CA . ILE A 1 196 ? -13.896 13.035 20.324 1.00 89.00 196 ILE A CA 1
ATOM 1501 C C . ILE A 1 196 ? -13.593 12.714 21.791 1.00 89.00 196 ILE A C 1
ATOM 1503 O O . ILE A 1 196 ? -13.199 13.605 22.534 1.00 89.00 196 ILE A O 1
ATOM 1507 N N . ASP A 1 197 ? -13.698 11.434 22.164 1.00 85.69 197 ASP A N 1
ATOM 1508 C CA . ASP A 1 197 ? -13.515 10.940 23.543 1.00 85.69 197 ASP A CA 1
ATOM 1509 C C . ASP A 1 197 ? -12.286 10.019 23.685 1.00 85.69 197 ASP A C 1
ATOM 1511 O O . ASP A 1 197 ? -12.082 9.381 24.716 1.00 85.69 197 ASP A O 1
ATOM 1515 N N . SER A 1 198 ? -11.508 9.858 22.614 1.00 87.31 198 SER A N 1
ATOM 1516 C CA . SER A 1 198 ? -10.284 9.053 22.562 1.00 87.31 198 SER A CA 1
ATOM 1517 C C . SER A 1 198 ? -9.287 9.738 21.643 1.00 87.31 198 SER A C 1
ATOM 1519 O O . SER A 1 198 ? -9.670 10.227 20.580 1.00 87.31 198 SER A O 1
ATOM 1521 N N . ASP A 1 199 ? -8.010 9.703 22.000 1.00 90.69 199 ASP A N 1
ATOM 1522 C CA . ASP A 1 199 ? -6.968 10.362 21.220 1.00 90.69 199 ASP A CA 1
ATOM 1523 C C . ASP A 1 199 ? -6.672 9.654 19.893 1.00 90.69 199 ASP A C 1
ATOM 1525 O O . ASP A 1 199 ? -6.944 8.462 19.708 1.00 90.69 199 ASP A O 1
ATOM 1529 N N . TYR A 1 200 ? -6.119 10.426 18.959 1.00 94.94 200 TYR A N 1
ATOM 1530 C CA . TYR A 1 200 ? -5.474 9.936 17.747 1.00 94.94 200 TYR A CA 1
ATOM 1531 C C . TYR A 1 200 ? -4.025 10.421 17.754 1.00 94.94 200 TYR A C 1
ATOM 1533 O O . TYR A 1 200 ? -3.765 11.621 17.637 1.00 94.94 200 TYR A O 1
ATOM 1541 N N . GLU A 1 201 ? -3.085 9.494 17.873 1.00 96.00 201 GLU A N 1
ATOM 1542 C CA . GLU A 1 201 ? -1.657 9.787 17.873 1.00 96.00 201 GLU A CA 1
ATOM 1543 C C . GLU A 1 201 ? -1.183 9.864 16.424 1.00 96.00 201 GLU A C 1
ATOM 1545 O O . GLU A 1 201 ? -1.121 8.850 15.719 1.00 96.00 201 GLU A O 1
ATOM 1550 N N . LYS A 1 202 ? -0.882 11.077 15.953 1.00 96.88 202 LYS A N 1
ATOM 1551 C CA . LYS A 1 202 ? -0.399 11.291 14.584 1.00 96.88 202 LYS A CA 1
ATOM 1552 C C . LYS A 1 202 ? 0.913 10.523 14.358 1.00 96.88 202 LYS A C 1
ATOM 1554 O O . LYS A 1 202 ? 1.776 10.582 15.228 1.00 96.88 202 LYS A O 1
ATOM 1559 N N . PRO A 1 203 ? 1.076 9.818 13.223 1.00 97.06 203 PRO A N 1
ATOM 1560 C CA . PRO A 1 203 ? 2.350 9.190 12.877 1.00 97.06 203 PRO A CA 1
ATOM 1561 C C . PRO A 1 203 ? 3.483 10.219 12.824 1.00 97.06 203 PRO A C 1
ATOM 1563 O O . PRO A 1 203 ? 3.321 11.270 12.202 1.00 97.06 203 PRO A O 1
ATOM 1566 N N . GLU A 1 204 ? 4.614 9.919 13.464 1.00 95.69 204 GLU A N 1
ATOM 1567 C CA . GLU A 1 204 ? 5.792 10.800 13.469 1.00 95.69 204 GLU A CA 1
ATOM 1568 C C . GLU A 1 204 ? 6.607 10.664 12.177 1.00 95.69 204 GLU A C 1
ATOM 1570 O O . GLU A 1 204 ? 7.029 11.666 11.603 1.00 95.69 204 GLU A O 1
ATOM 1575 N N . THR A 1 205 ? 6.778 9.431 11.694 1.00 96.94 205 THR A N 1
ATOM 1576 C CA . THR A 1 205 ? 7.582 9.101 10.506 1.00 96.94 205 THR A CA 1
ATOM 1577 C C . THR A 1 205 ? 6.830 8.180 9.533 1.00 96.94 205 THR A C 1
ATOM 1579 O O . THR A 1 205 ? 7.295 7.072 9.267 1.00 96.94 205 THR A O 1
ATOM 1582 N N . PRO A 1 206 ? 5.648 8.579 9.021 1.00 97.88 206 PRO A N 1
ATOM 1583 C CA . PRO A 1 206 ? 4.968 7.806 7.985 1.00 97.88 206 PRO A CA 1
ATOM 1584 C C . PRO A 1 206 ? 5.751 7.873 6.666 1.00 97.88 206 PRO A C 1
ATOM 1586 O O . PRO A 1 206 ? 6.333 8.911 6.347 1.00 97.88 206 PRO A O 1
ATOM 1589 N N . GLU A 1 207 ? 5.708 6.812 5.860 1.00 98.56 207 GLU A N 1
ATOM 1590 C CA . GLU A 1 207 ? 6.288 6.819 4.510 1.00 98.56 207 GLU A CA 1
ATOM 1591 C C . GLU A 1 207 ? 5.598 7.835 3.588 1.00 98.56 207 GLU A C 1
ATOM 1593 O O . GLU A 1 207 ? 6.226 8.365 2.674 1.00 98.56 207 GLU A O 1
ATOM 1598 N N . LEU A 1 208 ? 4.314 8.129 3.827 1.00 98.31 208 LEU A N 1
ATOM 1599 C CA . LEU A 1 208 ? 3.562 9.120 3.059 1.00 98.31 208 LEU A CA 1
ATOM 1600 C C . LEU A 1 208 ? 2.465 9.788 3.895 1.00 98.31 208 LEU A C 1
ATOM 1602 O O . LEU A 1 208 ? 1.805 9.152 4.718 1.00 98.31 208 LEU A O 1
ATOM 1606 N N . VAL A 1 209 ? 2.216 11.076 3.643 1.00 98.56 209 VAL A N 1
ATOM 1607 C CA . VAL A 1 209 ? 1.102 11.831 4.240 1.00 98.56 209 VAL A CA 1
ATOM 1608 C C . VAL A 1 209 ? 0.170 12.327 3.141 1.00 98.56 209 VAL A C 1
ATOM 1610 O O . VAL A 1 209 ? 0.562 13.134 2.305 1.00 98.56 209 VAL A O 1
ATOM 1613 N N . LEU A 1 210 ? -1.094 11.910 3.186 1.00 98.12 210 LEU A N 1
ATOM 1614 C CA . LEU A 1 210 ? -2.128 12.303 2.231 1.00 98.12 210 LEU A CA 1
ATOM 1615 C C . LEU A 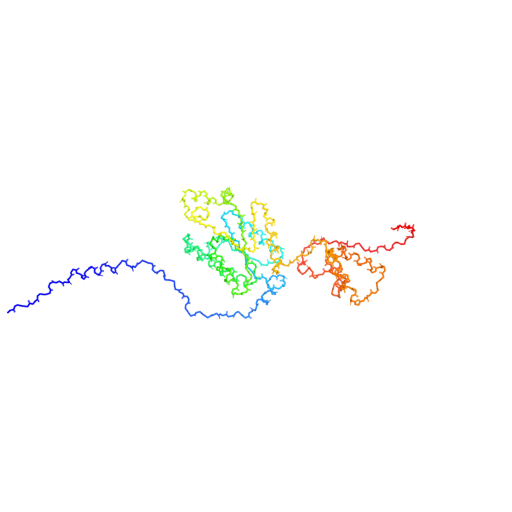1 210 ? -3.029 13.384 2.831 1.00 98.12 210 LEU A C 1
ATOM 1617 O O . LEU A 1 210 ? -3.797 13.114 3.754 1.00 98.12 210 LEU A O 1
ATOM 1621 N N . LYS A 1 211 ? -2.978 14.604 2.285 1.00 97.19 211 LYS A N 1
ATOM 1622 C CA . LYS A 1 211 ? -3.814 15.740 2.712 1.00 97.19 211 LYS A CA 1
ATOM 1623 C C . LYS A 1 211 ? -5.162 15.735 1.987 1.00 97.19 211 LYS A C 1
ATOM 1625 O O . LYS A 1 211 ? -5.388 16.502 1.054 1.00 97.19 211 LYS A O 1
ATOM 1630 N N . THR A 1 212 ? -6.094 14.888 2.413 1.00 95.50 212 THR A N 1
ATOM 1631 C CA . THR A 1 212 ? -7.355 14.649 1.671 1.00 95.50 212 THR A CA 1
ATOM 1632 C C . THR A 1 212 ? -8.369 15.798 1.736 1.00 95.50 212 THR A C 1
ATOM 1634 O O . THR A 1 212 ? -9.474 15.696 1.199 1.00 95.50 212 THR A O 1
ATOM 1637 N N . ASN A 1 213 ? -8.053 16.887 2.437 1.00 93.88 213 ASN A N 1
ATOM 1638 C CA . ASN A 1 213 ? -8.808 18.138 2.381 1.00 93.88 213 ASN A CA 1
ATOM 1639 C C . ASN A 1 213 ? -8.268 19.116 1.322 1.00 93.88 213 ASN A C 1
ATOM 1641 O O . ASN A 1 213 ? -8.946 20.096 1.032 1.00 93.88 213 ASN A O 1
ATOM 1645 N N . LEU A 1 214 ? -7.066 18.873 0.790 1.00 94.75 214 LEU A N 1
ATOM 1646 C CA . LEU A 1 214 ? -6.389 19.725 -0.196 1.00 94.75 214 LEU A CA 1
ATOM 1647 C C . LEU A 1 214 ? -6.195 19.031 -1.548 1.00 94.75 214 LEU A C 1
ATOM 1649 O O . LEU A 1 214 ? -6.015 19.707 -2.554 1.00 94.75 214 LEU A O 1
ATOM 1653 N N . SER A 1 215 ? -6.219 17.700 -1.566 1.00 94.62 215 SER A N 1
ATOM 1654 C CA . SER A 1 215 ? -5.938 16.887 -2.748 1.00 94.62 215 SER A CA 1
ATOM 1655 C C . SER A 1 215 ? -7.158 16.066 -3.157 1.00 94.62 215 SER A C 1
ATOM 1657 O O . SER A 1 215 ? -7.969 15.672 -2.311 1.00 94.62 215 SER A O 1
ATOM 1659 N N . SER A 1 216 ? -7.292 15.804 -4.458 1.00 96.44 216 SER A N 1
ATOM 1660 C CA . SER A 1 216 ? -8.329 14.908 -4.964 1.00 96.44 216 SER A CA 1
ATOM 1661 C C . SER A 1 216 ? -7.988 13.444 -4.660 1.00 96.44 216 SER A C 1
ATOM 1663 O O . SER A 1 216 ? -6.851 13.104 -4.329 1.00 96.44 216 SER A O 1
ATOM 1665 N N . VAL A 1 217 ? -8.970 12.549 -4.806 1.00 95.50 217 VAL A N 1
ATOM 1666 C CA . VAL A 1 217 ? -8.743 11.098 -4.677 1.00 95.50 217 VAL A CA 1
ATOM 1667 C C . VAL A 1 217 ? -7.675 10.624 -5.665 1.00 95.50 217 VAL A C 1
ATOM 1669 O O . VAL A 1 217 ? -6.792 9.868 -5.273 1.00 95.50 217 VAL A O 1
ATOM 1672 N N . SER A 1 218 ? -7.717 11.110 -6.911 1.00 92.94 218 SER A N 1
ATOM 1673 C CA . SER A 1 218 ? -6.743 10.753 -7.948 1.00 92.94 218 SER A CA 1
ATOM 1674 C C . SER A 1 218 ? -5.325 11.169 -7.560 1.00 92.94 218 SER A C 1
ATOM 1676 O O . SER A 1 218 ? -4.406 10.367 -7.688 1.00 92.94 218 SER A O 1
ATOM 1678 N N . ASP A 1 219 ? -5.149 12.386 -7.036 1.00 95.12 219 ASP A N 1
ATOM 1679 C CA . ASP A 1 219 ? -3.830 12.882 -6.616 1.00 95.12 219 ASP A CA 1
ATOM 1680 C C . ASP A 1 219 ? -3.279 12.072 -5.440 1.00 95.12 219 ASP A C 1
ATOM 1682 O O . ASP A 1 219 ? -2.083 11.800 -5.363 1.00 95.12 219 ASP A O 1
ATOM 1686 N N . CYS A 1 220 ? -4.149 11.683 -4.503 1.00 97.38 220 CYS A N 1
ATOM 1687 C CA . CYS A 1 220 ? -3.756 10.840 -3.383 1.00 97.38 220 CYS A CA 1
ATOM 1688 C C . CYS A 1 220 ? -3.340 9.440 -3.845 1.00 97.38 220 CYS A C 1
ATOM 1690 O O . CYS A 1 220 ? -2.317 8.943 -3.388 1.00 97.38 220 CYS A O 1
ATOM 1692 N N . VAL A 1 221 ? -4.096 8.809 -4.750 1.00 97.00 221 VAL A N 1
ATOM 1693 C CA . VAL A 1 221 ? -3.735 7.493 -5.305 1.00 97.00 221 VAL A CA 1
ATOM 1694 C C . VAL A 1 221 ? -2.415 7.575 -6.063 1.00 97.00 221 VAL A C 1
ATOM 1696 O O . VAL A 1 221 ? -1.558 6.722 -5.857 1.00 97.00 221 VAL A O 1
ATOM 1699 N N . GLN A 1 222 ? -2.215 8.619 -6.869 1.00 95.19 222 GLN A N 1
ATOM 1700 C CA . GLN A 1 222 ? -0.983 8.820 -7.627 1.00 95.19 222 GLN A CA 1
ATOM 1701 C C . GLN A 1 222 ? 0.249 8.922 -6.711 1.00 95.19 222 GLN A C 1
ATOM 1703 O O . GLN A 1 222 ? 1.240 8.251 -6.973 1.00 95.19 222 GLN A O 1
ATOM 1708 N N . GLN A 1 223 ? 0.162 9.649 -5.592 1.00 97.81 223 GLN A N 1
ATOM 1709 C CA . GLN A 1 223 ? 1.249 9.706 -4.600 1.00 97.81 223 GLN A CA 1
ATOM 1710 C C . GLN A 1 223 ? 1.566 8.331 -3.989 1.00 97.81 223 GLN A C 1
ATOM 1712 O O . GLN A 1 223 ? 2.729 7.990 -3.788 1.00 97.81 223 GLN A O 1
ATOM 1717 N N . VAL A 1 224 ? 0.543 7.514 -3.699 1.00 98.12 224 VAL A N 1
ATOM 1718 C CA . VAL A 1 224 ? 0.766 6.144 -3.201 1.00 98.12 224 VAL A CA 1
ATOM 1719 C C . VAL A 1 224 ? 1.416 5.277 -4.278 1.00 98.12 224 VAL A C 1
ATOM 1721 O O . VAL A 1 224 ? 2.323 4.506 -3.984 1.00 98.12 224 VAL A O 1
ATOM 1724 N N . VAL A 1 225 ? 0.973 5.398 -5.528 1.00 96.38 225 VAL A N 1
ATOM 1725 C CA . VAL A 1 225 ? 1.546 4.667 -6.662 1.00 96.38 225 VAL A CA 1
ATOM 1726 C C . VAL A 1 225 ? 3.009 5.043 -6.875 1.00 96.38 225 VAL A C 1
ATOM 1728 O O . VAL A 1 225 ? 3.823 4.145 -7.055 1.00 96.38 225 VAL A O 1
ATOM 1731 N N . GLU A 1 226 ? 3.355 6.328 -6.812 1.00 95.81 226 GLU A N 1
ATOM 1732 C CA . GLU A 1 226 ? 4.736 6.816 -6.918 1.00 95.81 226 GLU A CA 1
ATOM 1733 C C . GLU A 1 226 ? 5.622 6.221 -5.822 1.00 95.81 226 GLU A C 1
ATOM 1735 O O . GLU A 1 226 ? 6.651 5.625 -6.138 1.00 95.81 226 GLU A O 1
ATOM 1740 N N . LEU A 1 227 ? 5.168 6.243 -4.563 1.00 97.75 227 LEU A N 1
ATOM 1741 C CA . LEU A 1 227 ? 5.853 5.555 -3.464 1.00 97.75 227 LEU A CA 1
ATOM 1742 C C . LEU A 1 227 ? 6.069 4.066 -3.784 1.00 97.75 227 LEU A C 1
ATOM 1744 O O . LEU A 1 227 ? 7.165 3.535 -3.621 1.00 97.75 227 LEU A O 1
ATOM 1748 N N . LEU A 1 228 ? 5.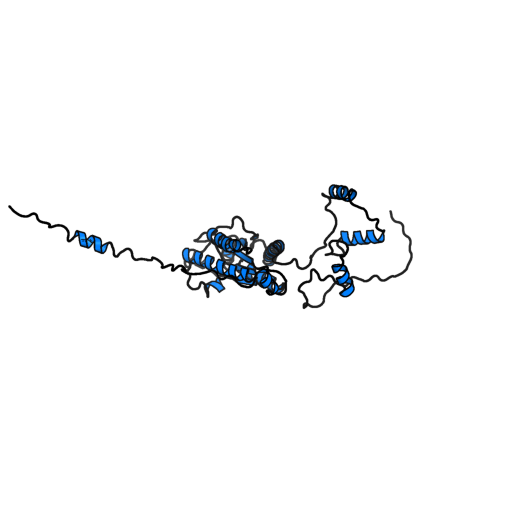036 3.364 -4.255 1.00 96.81 228 LEU A N 1
ATOM 1749 C CA . LEU A 1 228 ? 5.147 1.942 -4.586 1.00 96.81 228 LEU A CA 1
ATOM 1750 C C . LEU A 1 228 ? 6.063 1.679 -5.793 1.00 96.81 228 LEU A C 1
ATOM 1752 O O . LEU A 1 228 ? 6.645 0.595 -5.882 1.00 96.81 228 LEU A O 1
ATOM 1756 N N . GLN A 1 229 ? 6.201 2.637 -6.707 1.00 94.25 229 GLN A N 1
ATOM 1757 C CA . GLN A 1 229 ? 7.128 2.557 -7.831 1.00 94.25 229 GLN A CA 1
ATOM 1758 C C . GLN A 1 229 ? 8.579 2.740 -7.391 1.00 94.25 229 GLN A C 1
ATOM 1760 O O . GLN A 1 229 ? 9.421 1.907 -7.727 1.00 94.25 229 GLN A O 1
ATOM 1765 N N . GLU A 1 230 ? 8.860 3.745 -6.559 1.00 94.56 230 GLU A N 1
ATOM 1766 C CA . GLU A 1 230 ? 10.184 3.966 -5.960 1.00 94.56 230 GLU A CA 1
ATOM 1767 C C . GLU A 1 230 ? 10.675 2.736 -5.181 1.00 94.56 230 GLU A C 1
ATOM 1769 O O . GLU A 1 230 ? 11.864 2.412 -5.170 1.00 94.56 230 GLU A O 1
ATOM 1774 N N . GLN A 1 231 ? 9.740 2.003 -4.572 1.00 95.56 231 GLN A N 1
ATOM 1775 C CA . GLN A 1 231 ? 10.002 0.787 -3.801 1.00 95.56 231 GLN A CA 1
ATOM 1776 C C . GLN A 1 231 ? 9.966 -0.498 -4.649 1.00 95.56 231 GLN A C 1
ATOM 1778 O O . GLN A 1 231 ? 10.042 -1.600 -4.105 1.00 95.56 231 GLN A O 1
ATOM 1783 N N . ASN A 1 232 ? 9.878 -0.384 -5.980 1.00 92.75 232 ASN A N 1
ATOM 1784 C CA . ASN A 1 232 ? 9.841 -1.493 -6.944 1.00 92.75 232 ASN A CA 1
ATOM 1785 C C . ASN A 1 232 ? 8.685 -2.496 -6.737 1.00 92.75 232 ASN A C 1
ATOM 1787 O O . ASN A 1 232 ? 8.762 -3.647 -7.171 1.00 92.75 232 ASN A O 1
ATOM 1791 N N . ILE A 1 233 ? 7.598 -2.074 -6.088 1.00 95.19 233 ILE A N 1
ATOM 1792 C CA . ILE A 1 233 ? 6.379 -2.877 -5.919 1.00 95.19 233 ILE A CA 1
ATOM 1793 C C . ILE A 1 233 ? 5.513 -2.780 -7.177 1.00 95.19 233 ILE A C 1
ATOM 1795 O O . ILE A 1 233 ? 5.037 -3.792 -7.701 1.00 95.19 233 ILE A O 1
ATOM 1799 N N . VAL A 1 234 ? 5.335 -1.555 -7.672 1.00 93.25 234 VAL A N 1
ATOM 1800 C CA . VAL A 1 234 ? 4.635 -1.247 -8.921 1.00 93.25 234 VAL A CA 1
ATOM 1801 C C . VAL A 1 234 ? 5.692 -0.922 -9.975 1.00 93.25 234 VAL A C 1
ATOM 1803 O O . VAL A 1 234 ? 6.496 -0.025 -9.761 1.00 93.25 234 VAL A O 1
ATOM 1806 N N . PRO A 1 235 ? 5.748 -1.614 -11.121 1.00 87.25 235 PRO A N 1
ATOM 1807 C CA . PRO A 1 235 ? 6.668 -1.220 -12.181 1.00 87.25 235 PRO A CA 1
ATOM 1808 C C . PRO A 1 235 ? 6.292 0.146 -12.755 1.00 87.25 235 PRO A C 1
ATOM 1810 O O . PRO A 1 235 ? 5.108 0.451 -12.905 1.00 87.25 235 PRO A O 1
ATOM 1813 N N . HIS A 1 236 ? 7.285 0.938 -13.154 1.00 79.88 236 HIS A N 1
ATOM 1814 C CA . HIS A 1 236 ? 7.034 2.113 -13.981 1.00 79.88 236 HIS A CA 1
ATOM 1815 C C . HIS A 1 236 ? 6.515 1.649 -15.347 1.00 79.88 236 HIS A C 1
ATOM 1817 O O . HIS A 1 236 ? 7.266 1.159 -16.186 1.00 79.88 236 HIS A O 1
ATOM 1823 N N . THR A 1 237 ? 5.208 1.746 -15.568 1.00 65.56 237 THR A N 1
ATOM 1824 C CA . THR A 1 237 ? 4.599 1.417 -16.858 1.00 65.56 237 THR A CA 1
ATOM 1825 C C . THR A 1 237 ? 4.724 2.611 -17.791 1.00 65.56 237 THR A C 1
ATOM 1827 O O . THR A 1 237 ? 3.929 3.539 -17.679 1.00 65.56 237 THR A O 1
ATOM 1830 N N . VAL A 1 238 ? 5.697 2.543 -18.706 1.00 55.59 238 VAL A N 1
ATOM 1831 C CA . VAL A 1 238 ? 5.960 3.493 -19.802 1.00 55.59 238 VAL A CA 1
ATOM 1832 C C . VAL A 1 238 ? 6.269 4.916 -19.315 1.00 55.59 238 VAL A C 1
ATOM 1834 O O . VAL A 1 238 ? 5.445 5.592 -18.703 1.00 55.59 238 VAL A O 1
ATOM 1837 N N . ILE A 1 239 ? 7.473 5.404 -19.623 1.00 54.72 239 ILE A N 1
ATOM 1838 C CA . ILE A 1 239 ? 7.870 6.792 -19.358 1.00 54.72 239 ILE A CA 1
ATOM 1839 C C . ILE A 1 239 ? 6.863 7.721 -20.062 1.00 54.72 239 ILE A C 1
ATOM 1841 O O . ILE A 1 239 ? 6.838 7.804 -21.286 1.00 54.72 239 ILE A O 1
ATOM 1845 N N . LYS A 1 240 ? 6.004 8.411 -19.298 1.00 53.66 240 LYS A N 1
ATOM 1846 C CA . LYS A 1 240 ? 4.968 9.324 -19.828 1.00 53.66 240 LYS A CA 1
ATOM 1847 C C . LYS A 1 240 ? 5.517 10.682 -20.301 1.00 53.66 240 LYS A C 1
ATOM 1849 O O . LYS A 1 240 ? 4.738 11.595 -20.555 1.00 53.66 240 LYS A O 1
ATOM 1854 N N . GLY A 1 241 ? 6.833 10.838 -20.414 1.00 66.06 241 GLY A N 1
ATOM 1855 C CA . GLY A 1 241 ? 7.478 12.112 -20.726 1.00 66.06 241 GLY A CA 1
ATOM 1856 C C . GLY A 1 241 ? 8.713 11.942 -21.596 1.00 66.06 241 GLY A C 1
ATOM 1857 O O . GLY A 1 241 ? 9.255 10.847 -21.700 1.00 66.06 241 GLY A O 1
ATOM 1858 N N . ILE A 1 242 ? 9.142 13.041 -22.215 1.00 78.31 242 ILE A N 1
ATOM 1859 C CA . ILE A 1 242 ? 10.378 13.103 -22.996 1.00 78.31 242 ILE A CA 1
ATOM 1860 C C . ILE A 1 242 ? 11.549 12.790 -22.058 1.00 78.31 242 ILE A C 1
ATOM 1862 O O . ILE A 1 242 ? 11.735 13.459 -21.043 1.00 78.31 242 ILE A O 1
ATOM 1866 N N . HIS A 1 243 ? 12.315 11.753 -22.384 1.00 81.44 243 HIS A N 1
ATOM 1867 C CA . HIS A 1 243 ? 13.524 11.377 -21.666 1.00 81.44 243 HIS A CA 1
ATOM 1868 C C . HIS A 1 243 ? 14.738 11.953 -22.398 1.00 81.44 243 HIS A C 1
ATOM 1870 O O . HIS A 1 243 ? 15.303 11.319 -23.289 1.00 81.44 243 HIS A O 1
ATOM 1876 N N . GLU A 1 244 ? 15.106 13.182 -22.039 1.00 90.50 244 GLU A N 1
ATOM 1877 C CA . GLU A 1 244 ? 16.303 13.835 -22.565 1.00 90.50 244 GLU A CA 1
ATOM 1878 C C . GLU A 1 244 ? 17.575 13.146 -22.054 1.00 90.50 244 GLU A C 1
ATOM 1880 O O . GLU A 1 244 ? 17.675 12.766 -20.886 1.00 90.50 244 GLU A O 1
ATOM 1885 N N . LEU A 1 245 ? 18.572 13.014 -22.931 1.00 92.31 245 LEU A N 1
ATOM 1886 C CA . LEU A 1 245 ? 19.877 12.425 -22.601 1.00 92.31 245 LEU A CA 1
ATOM 1887 C C . LEU A 1 245 ? 20.978 13.486 -22.457 1.00 92.31 245 LEU A C 1
ATOM 1889 O O . LEU A 1 245 ? 22.167 13.157 -22.476 1.00 92.31 245 LEU A O 1
ATOM 1893 N N . PHE A 1 246 ? 20.602 14.761 -22.332 1.00 93.38 246 PHE A N 1
ATOM 1894 C CA . PHE A 1 246 ? 21.546 15.831 -22.031 1.00 93.38 246 PHE A CA 1
ATOM 1895 C C . PHE A 1 246 ? 22.093 15.703 -20.608 1.00 93.38 246 PHE A C 1
ATOM 1897 O O . PHE A 1 246 ? 21.389 15.370 -19.654 1.00 93.38 246 PHE A O 1
ATOM 1904 N N . VAL A 1 247 ? 23.377 16.018 -20.454 1.00 91.94 247 VAL A N 1
ATOM 1905 C CA . VAL A 1 247 ? 23.983 16.191 -19.134 1.00 91.94 247 VAL A CA 1
ATOM 1906 C C . VAL A 1 247 ? 23.441 17.494 -18.533 1.00 91.94 247 VAL A C 1
ATOM 1908 O O . VAL A 1 247 ? 23.509 18.523 -19.208 1.00 91.94 247 VAL A O 1
ATOM 1911 N N . PRO A 1 248 ? 22.946 17.494 -17.280 1.00 90.62 248 PRO A N 1
ATOM 1912 C CA . PRO A 1 248 ? 22.515 18.717 -16.608 1.00 90.62 248 PRO A CA 1
ATOM 1913 C C . PRO A 1 248 ? 23.603 19.797 -16.625 1.00 90.62 248 PRO A C 1
ATOM 1915 O O . PRO A 1 248 ? 24.776 19.492 -16.393 1.00 90.62 248 PRO A O 1
ATOM 1918 N N . GLU A 1 249 ? 23.225 21.060 -16.856 1.00 91.31 249 GLU A N 1
ATOM 1919 C CA . GLU A 1 249 ? 24.178 22.166 -17.060 1.00 91.31 249 GLU A CA 1
ATOM 1920 C C . GLU A 1 249 ? 25.216 22.287 -15.935 1.00 91.31 249 GLU A C 1
ATOM 1922 O O . GLU A 1 249 ? 26.400 22.505 -16.182 1.00 91.31 249 GLU A O 1
ATOM 1927 N N . ASN A 1 250 ? 24.792 22.044 -14.693 1.00 93.06 250 ASN A N 1
ATOM 1928 C CA . ASN A 1 250 ? 25.637 22.093 -13.500 1.00 93.06 250 ASN A CA 1
ATOM 1929 C C . ASN A 1 250 ? 26.709 20.988 -13.415 1.00 93.06 250 ASN A C 1
ATOM 1931 O O . ASN A 1 250 ? 27.538 21.026 -12.508 1.00 93.06 250 ASN A O 1
ATOM 1935 N N . LYS A 1 251 ? 26.694 20.003 -14.319 1.00 93.44 251 LYS A N 1
ATOM 1936 C CA . LYS A 1 251 ? 27.666 18.900 -14.387 1.00 93.44 251 LYS A CA 1
ATOM 1937 C C . LYS A 1 251 ? 28.511 18.917 -15.664 1.00 93.44 251 LYS A C 1
ATOM 1939 O O . LYS A 1 251 ? 29.392 18.071 -15.804 1.00 93.44 251 LYS A O 1
ATOM 1944 N N . LEU A 1 252 ? 28.274 19.853 -16.589 1.00 92.62 252 LEU A N 1
ATOM 1945 C CA . LEU A 1 252 ? 28.907 19.846 -17.913 1.00 92.62 252 LEU A CA 1
ATOM 1946 C C . LEU A 1 252 ? 30.435 19.897 -17.853 1.00 92.62 252 LEU A C 1
ATOM 1948 O O . LEU A 1 252 ? 31.085 19.096 -18.517 1.00 92.62 252 LEU A O 1
ATOM 1952 N N . ASP A 1 253 ? 31.009 20.798 -17.055 1.00 93.38 253 ASP A N 1
ATOM 1953 C CA . ASP A 1 253 ? 32.467 20.960 -16.980 1.00 93.38 253 ASP A CA 1
ATOM 1954 C C . ASP A 1 253 ? 33.153 19.710 -16.418 1.00 93.38 253 ASP A C 1
ATOM 1956 O O . ASP A 1 253 ? 34.189 19.279 -16.923 1.00 93.38 253 ASP A O 1
ATOM 1960 N N . GLN A 1 254 ? 32.529 19.076 -15.421 1.00 94.56 254 GLN A N 1
ATOM 1961 C CA . GLN A 1 254 ? 33.016 17.827 -14.842 1.00 94.56 254 GLN A CA 1
ATOM 1962 C C . GLN A 1 254 ? 32.984 16.687 -15.866 1.00 94.56 254 GLN A C 1
ATOM 1964 O O . GLN A 1 254 ? 33.982 15.991 -16.041 1.00 94.56 254 GLN A O 1
ATOM 1969 N N . VAL A 1 255 ? 31.854 16.504 -16.558 1.00 93.69 255 VAL A N 1
ATOM 1970 C CA . VAL A 1 255 ? 31.693 15.414 -17.533 1.00 93.69 255 VAL A CA 1
ATOM 1971 C C . VAL A 1 255 ? 32.560 15.643 -18.774 1.00 93.69 255 VAL A C 1
ATOM 1973 O O . VAL A 1 255 ? 33.067 14.682 -19.344 1.00 93.69 255 VAL A O 1
ATOM 1976 N N . ARG A 1 256 ? 32.803 16.898 -19.177 1.00 94.19 256 ARG A N 1
ATOM 1977 C CA . ARG A 1 256 ? 33.760 17.225 -20.248 1.00 94.19 256 ARG A CA 1
ATOM 1978 C C . ARG A 1 256 ? 35.185 16.823 -19.879 1.00 94.19 256 ARG A C 1
ATOM 1980 O O . ARG A 1 256 ? 35.838 16.166 -20.683 1.00 94.19 256 ARG A O 1
ATOM 1987 N N . ALA A 1 257 ? 35.634 17.158 -18.669 1.00 93.94 257 ALA A N 1
ATOM 1988 C CA . ALA A 1 257 ? 36.959 16.766 -18.191 1.00 93.94 257 ALA A CA 1
ATOM 1989 C C . ALA A 1 257 ? 37.119 15.236 -18.114 1.00 93.94 257 ALA A C 1
ATOM 1991 O O . ALA A 1 257 ? 38.173 14.705 -18.452 1.00 93.94 257 ALA A O 1
ATOM 1992 N N . GLU A 1 258 ? 36.068 14.515 -17.708 1.00 95.38 258 GLU A N 1
ATOM 1993 C CA . GLU A 1 258 ? 36.053 13.048 -17.734 1.00 95.38 258 GLU A CA 1
ATOM 1994 C C . GLU A 1 258 ? 36.110 12.500 -19.169 1.00 95.38 258 GLU A C 1
ATOM 1996 O O . GLU A 1 258 ? 36.897 11.599 -19.452 1.00 95.38 258 GLU A O 1
ATOM 2001 N N . ALA A 1 259 ? 35.328 13.069 -20.092 1.00 93.69 259 ALA A N 1
ATOM 2002 C CA . ALA A 1 259 ? 35.268 12.631 -21.485 1.00 93.69 259 ALA A CA 1
ATOM 2003 C C . ALA A 1 259 ? 36.609 12.778 -22.225 1.00 93.69 259 ALA A C 1
ATOM 2005 O O . ALA A 1 259 ? 36.935 11.929 -23.053 1.00 93.69 259 ALA A O 1
ATOM 2006 N N . GLU A 1 260 ? 37.410 13.802 -21.908 1.00 94.62 260 GLU A N 1
ATOM 2007 C CA . GLU A 1 260 ? 38.757 13.993 -22.473 1.00 94.62 260 GLU A CA 1
ATOM 2008 C C . GLU A 1 260 ? 39.734 12.864 -22.107 1.00 94.62 260 GLU A C 1
ATOM 2010 O O . GLU A 1 260 ? 40.682 12.600 -22.849 1.00 94.62 260 GLU A O 1
ATOM 2015 N N . ALA A 1 261 ? 39.504 12.176 -20.986 1.00 94.50 261 ALA A N 1
ATOM 2016 C CA . ALA A 1 261 ? 40.324 11.050 -20.547 1.00 94.50 261 ALA A CA 1
ATOM 2017 C C . ALA A 1 261 ? 39.908 9.707 -21.181 1.00 94.50 261 ALA A C 1
ATOM 2019 O O . ALA A 1 261 ? 40.613 8.707 -21.016 1.00 94.50 261 ALA A O 1
ATOM 2020 N N . LEU A 1 262 ? 38.772 9.656 -21.887 1.00 95.75 262 LEU A N 1
ATOM 2021 C CA . LEU A 1 262 ? 38.233 8.433 -22.477 1.00 95.75 262 LEU A CA 1
ATOM 2022 C C . LEU A 1 262 ? 38.713 8.229 -23.926 1.00 95.75 262 LEU A C 1
ATOM 2024 O O . LEU A 1 262 ? 38.994 9.192 -24.642 1.00 95.75 262 LEU A O 1
ATOM 2028 N N . PRO A 1 263 ? 38.780 6.972 -24.409 1.00 96.94 263 PRO A N 1
ATOM 2029 C CA . PRO A 1 263 ? 38.996 6.699 -25.825 1.00 96.94 263 PRO A CA 1
ATOM 2030 C C . PRO A 1 263 ? 37.920 7.370 -26.685 1.00 96.94 263 PRO A C 1
ATOM 2032 O O . PRO A 1 263 ? 36.734 7.314 -26.360 1.00 96.94 263 PRO A O 1
ATOM 2035 N N . SER A 1 264 ? 38.324 7.962 -27.808 1.00 94.56 264 SER A N 1
ATOM 2036 C CA . SER A 1 264 ? 37.410 8.652 -28.717 1.00 94.56 264 SER A CA 1
ATOM 2037 C C . SER A 1 264 ? 37.068 7.808 -29.942 1.00 94.56 264 SER A C 1
ATOM 2039 O O . SER A 1 264 ? 37.866 7.003 -30.426 1.00 94.56 264 SER A O 1
ATOM 2041 N N . LEU A 1 265 ? 35.859 8.021 -30.460 1.00 95.81 265 LEU A N 1
ATOM 2042 C CA . LEU A 1 265 ? 35.383 7.464 -31.719 1.00 95.81 265 LEU A CA 1
ATOM 2043 C C . LEU A 1 265 ? 34.942 8.622 -32.617 1.00 95.81 265 LEU A C 1
ATOM 2045 O O . LEU A 1 265 ? 34.092 9.422 -32.230 1.00 95.81 265 LEU A O 1
ATOM 2049 N N . SER A 1 266 ? 35.521 8.722 -33.813 1.00 95.88 266 SER A N 1
ATOM 2050 C CA . SER A 1 266 ? 35.092 9.711 -34.803 1.00 95.88 266 SER A CA 1
ATOM 2051 C C . SER A 1 266 ? 33.737 9.315 -35.379 1.00 95.88 266 SER A C 1
ATOM 2053 O O . SER A 1 266 ? 33.601 8.218 -35.922 1.00 95.88 266 SER A O 1
ATOM 2055 N N . ILE A 1 267 ? 32.774 10.226 -35.310 1.00 96.19 267 ILE A N 1
ATOM 2056 C CA . ILE A 1 267 ? 31.428 10.036 -35.852 1.00 96.19 267 ILE A CA 1
ATOM 2057 C C . ILE A 1 267 ? 31.189 10.951 -37.056 1.00 96.19 267 ILE A C 1
ATOM 2059 O O . ILE A 1 267 ? 31.813 12.006 -37.194 1.00 96.19 267 ILE A O 1
ATOM 2063 N N . THR A 1 268 ? 30.296 10.543 -37.951 1.00 97.81 268 THR A N 1
ATOM 2064 C CA . THR A 1 268 ? 29.916 11.326 -39.131 1.00 97.81 268 THR A CA 1
ATOM 2065 C C . THR A 1 268 ? 28.878 12.399 -38.788 1.00 97.81 268 THR A C 1
ATOM 2067 O O . THR A 1 268 ? 28.310 12.433 -37.696 1.00 97.81 268 THR A O 1
ATOM 2070 N N . LYS A 1 269 ? 28.568 13.277 -39.751 1.00 96.62 269 LYS A N 1
ATOM 2071 C CA . LYS A 1 269 ? 27.477 14.255 -39.600 1.00 96.62 269 LYS A CA 1
ATOM 2072 C C . LYS A 1 269 ? 26.113 13.579 -39.410 1.00 96.62 269 LYS A C 1
ATOM 2074 O O . LYS A 1 269 ? 25.287 14.103 -38.671 1.00 96.62 269 LYS A O 1
ATOM 2079 N N . LEU A 1 270 ? 25.885 12.437 -40.063 1.00 96.56 270 LEU A N 1
ATOM 2080 C CA . LEU A 1 270 ? 24.645 11.674 -39.915 1.00 96.56 270 LEU A CA 1
ATOM 2081 C C . LEU A 1 270 ? 24.534 11.085 -38.504 1.00 96.56 270 LEU A C 1
ATOM 2083 O O . LEU A 1 270 ? 23.485 11.177 -37.876 1.00 96.56 270 LEU A O 1
ATOM 2087 N N . ASP A 1 271 ? 25.632 10.546 -37.977 1.00 96.44 271 ASP A N 1
ATOM 2088 C CA . ASP A 1 271 ? 25.675 10.030 -36.606 1.00 96.44 271 ASP A CA 1
ATOM 2089 C C . ASP A 1 271 ? 25.408 11.146 -35.590 1.00 96.44 271 ASP A C 1
ATOM 2091 O O . ASP A 1 271 ? 24.650 10.948 -34.647 1.00 96.44 271 ASP A O 1
ATOM 2095 N N . LEU A 1 272 ? 25.959 12.347 -35.811 1.00 95.88 272 LEU A N 1
ATOM 2096 C CA . LEU A 1 272 ? 25.702 13.516 -34.966 1.00 95.88 272 LEU A CA 1
ATOM 2097 C C . LEU A 1 272 ? 24.219 13.927 -34.966 1.00 95.88 272 LEU A C 1
ATOM 2099 O O . LEU A 1 272 ? 23.692 14.308 -33.924 1.00 95.88 272 LEU A O 1
ATOM 2103 N N . GLN A 1 273 ? 23.529 13.818 -36.105 1.00 97.06 273 GLN A N 1
ATOM 2104 C CA . GLN A 1 273 ? 22.082 14.051 -36.170 1.00 97.06 273 GLN A CA 1
ATOM 2105 C C . GLN A 1 273 ? 21.318 13.016 -35.337 1.00 97.06 273 GLN A C 1
ATOM 2107 O O . GLN A 1 273 ? 20.405 13.380 -34.602 1.00 97.06 273 GLN A O 1
ATOM 2112 N N . TRP A 1 274 ? 21.717 11.742 -35.382 1.00 96.88 274 TRP A N 1
ATOM 2113 C CA . TRP A 1 274 ? 21.128 10.713 -34.520 1.00 96.88 274 TRP A CA 1
ATOM 2114 C C . TRP A 1 274 ? 21.437 10.924 -33.037 1.00 96.88 274 TRP A C 1
ATOM 2116 O O . TRP A 1 274 ? 20.562 10.688 -32.205 1.00 96.88 274 TRP A O 1
ATOM 2126 N N . VAL A 1 275 ? 22.632 11.420 -32.700 1.00 97.06 275 VAL A N 1
ATOM 2127 C CA . VAL A 1 275 ? 22.951 11.857 -31.333 1.00 97.06 275 VAL A CA 1
ATOM 2128 C C . VAL A 1 275 ? 21.968 12.940 -30.892 1.00 97.06 275 VAL A C 1
ATOM 2130 O O . VAL A 1 275 ? 21.395 12.807 -29.820 1.00 97.06 275 VAL A O 1
ATOM 2133 N N . GLN A 1 276 ? 21.696 13.951 -31.723 1.00 95.19 276 GLN A N 1
ATOM 2134 C CA . GLN A 1 276 ? 20.727 15.003 -31.399 1.00 95.19 276 GLN A CA 1
ATOM 2135 C C . GLN A 1 276 ? 19.303 14.453 -31.201 1.00 95.19 276 GLN A C 1
ATOM 2137 O O . GLN A 1 276 ? 18.660 14.780 -30.205 1.00 95.19 276 GLN A O 1
ATOM 2142 N N . VAL A 1 277 ? 18.832 13.575 -32.097 1.00 95.81 277 VAL A N 1
ATOM 2143 C CA . VAL A 1 277 ? 17.521 12.904 -31.980 1.00 95.81 277 VAL A CA 1
ATOM 2144 C C . VAL A 1 277 ? 17.394 12.175 -30.638 1.00 95.81 277 VAL A C 1
ATOM 2146 O O . VAL A 1 277 ? 16.366 12.279 -29.968 1.00 95.81 277 VAL A O 1
ATOM 2149 N N . LEU A 1 278 ? 18.441 11.452 -30.229 1.00 94.88 278 LEU A N 1
ATOM 2150 C CA . LEU A 1 278 ? 18.495 10.769 -28.936 1.00 94.88 278 LEU A CA 1
ATOM 2151 C C . LEU A 1 278 ? 18.550 11.760 -27.763 1.00 94.88 278 LEU A C 1
ATOM 2153 O O . LEU A 1 278 ? 17.825 11.583 -26.789 1.00 94.88 278 LEU A O 1
ATOM 2157 N N . SER A 1 279 ? 19.381 12.802 -27.847 1.00 94.69 279 SER A N 1
ATOM 2158 C CA . SER A 1 279 ? 19.582 13.777 -26.769 1.00 94.69 279 SER A CA 1
ATOM 2159 C C . SER A 1 279 ? 18.326 14.576 -26.438 1.00 94.69 279 SER A C 1
ATOM 2161 O O . SER A 1 279 ? 18.020 14.740 -25.261 1.00 94.69 279 SER A O 1
ATOM 2163 N N . GLU A 1 280 ? 17.572 15.001 -27.451 1.00 93.25 280 GLU A N 1
ATOM 2164 C CA . GLU A 1 280 ? 16.299 15.721 -27.292 1.00 93.25 280 GLU A CA 1
ATOM 2165 C C . GLU A 1 280 ? 15.125 14.793 -26.916 1.00 93.25 280 GLU A C 1
ATOM 2167 O O . GLU A 1 280 ? 13.999 15.249 -26.742 1.00 93.25 280 GLU A O 1
ATOM 2172 N N . GLY A 1 281 ? 15.362 13.481 -26.802 1.00 88.94 281 GLY A N 1
ATOM 2173 C CA . GLY A 1 281 ? 14.364 12.514 -26.350 1.00 88.94 281 GLY A CA 1
ATOM 2174 C C . GLY A 1 281 ? 13.307 12.136 -27.395 1.00 88.94 281 GLY A C 1
ATOM 2175 O O . GLY A 1 281 ? 12.308 11.506 -27.042 1.00 88.94 281 GLY A O 1
ATOM 2176 N N . TRP A 1 282 ? 13.511 12.426 -28.685 1.00 91.06 282 TRP A N 1
ATOM 2177 C CA . TRP A 1 282 ? 12.591 12.011 -29.761 1.00 91.06 282 TRP A CA 1
ATOM 2178 C C . TRP A 1 282 ? 12.421 10.491 -29.858 1.00 91.06 282 TRP A C 1
ATOM 2180 O O . TRP A 1 282 ? 11.384 10.009 -30.307 1.00 91.06 282 TRP A O 1
ATOM 2190 N N . ALA A 1 283 ? 13.432 9.737 -29.421 1.00 90.00 283 ALA A N 1
ATOM 2191 C CA . ALA A 1 283 ? 13.412 8.277 -29.375 1.00 90.00 283 ALA A CA 1
ATOM 2192 C C . ALA A 1 283 ? 13.172 7.715 -27.957 1.00 90.00 283 ALA A C 1
ATOM 2194 O O . ALA A 1 283 ? 13.578 6.592 -27.655 1.00 90.00 283 ALA A O 1
ATOM 2195 N N . THR A 1 284 ? 12.528 8.485 -27.072 1.00 86.50 284 THR A N 1
ATOM 2196 C CA . THR A 1 284 ? 12.086 8.018 -25.743 1.00 86.50 284 THR A CA 1
ATOM 2197 C C . THR A 1 284 ? 11.331 6.682 -25.865 1.00 86.50 284 THR A C 1
ATOM 2199 O O . THR A 1 284 ? 10.449 6.578 -26.720 1.00 86.50 284 THR A O 1
ATOM 2202 N N . PRO A 1 285 ? 11.621 5.662 -25.028 1.00 85.62 285 PRO A N 1
ATOM 2203 C CA . PRO A 1 285 ? 12.403 5.699 -23.784 1.00 85.62 285 PRO A CA 1
ATOM 2204 C C . PRO A 1 285 ? 13.875 5.261 -23.918 1.00 85.62 285 PRO A C 1
ATOM 2206 O O . PRO A 1 285 ? 14.485 4.869 -22.920 1.00 85.62 285 PRO A O 1
ATOM 2209 N N . LEU A 1 286 ? 14.468 5.293 -25.119 1.00 88.25 286 LEU A N 1
ATOM 2210 C CA . LEU A 1 286 ? 15.859 4.864 -25.297 1.00 88.25 286 LEU A CA 1
ATOM 2211 C C . LEU A 1 286 ? 16.818 5.649 -24.389 1.00 88.25 286 LEU A C 1
ATOM 2213 O O . LEU A 1 286 ? 16.755 6.871 -24.275 1.00 88.25 286 LEU A O 1
ATOM 2217 N N . LYS A 1 287 ? 17.753 4.923 -23.768 1.00 89.38 287 LYS A N 1
ATOM 2218 C CA . LYS A 1 287 ? 18.796 5.487 -22.888 1.00 89.38 287 LYS A CA 1
ATOM 2219 C C . LYS A 1 287 ? 20.105 5.792 -23.630 1.00 89.38 287 LYS A C 1
ATOM 2221 O O . LYS A 1 287 ? 21.121 6.076 -23.003 1.00 89.38 287 LYS A O 1
ATOM 2226 N N . GLY A 1 288 ? 20.096 5.669 -24.954 1.00 93.12 288 GLY A N 1
ATOM 2227 C CA . GLY A 1 288 ? 21.241 5.807 -25.849 1.00 93.12 288 GLY A CA 1
ATOM 2228 C C . GLY A 1 288 ? 20.982 5.090 -27.174 1.00 93.12 288 GLY A C 1
ATOM 2229 O O . GLY A 1 288 ? 19.841 4.749 -27.486 1.00 93.12 288 GLY A O 1
ATOM 2230 N N . PHE A 1 289 ? 22.037 4.832 -27.949 1.00 95.69 289 PHE A N 1
ATOM 2231 C CA . PHE A 1 289 ? 21.928 3.973 -29.132 1.00 95.69 289 PHE A CA 1
ATOM 2232 C C . PHE A 1 289 ? 21.472 2.559 -28.746 1.00 95.69 289 PHE A C 1
ATOM 2234 O O . PHE A 1 289 ? 21.883 2.036 -27.706 1.00 95.69 289 PHE A O 1
ATOM 2241 N N . MET A 1 290 ? 20.644 1.949 -29.603 1.00 94.69 290 MET A N 1
ATOM 2242 C CA . MET A 1 290 ? 20.063 0.628 -29.352 1.00 94.69 290 MET A CA 1
ATOM 2243 C C . MET A 1 290 ? 21.142 -0.427 -29.094 1.00 94.69 290 MET A C 1
ATOM 2245 O O . MET A 1 290 ? 22.097 -0.580 -29.858 1.00 94.69 290 MET A O 1
ATOM 2249 N N . ARG A 1 291 ? 20.942 -1.207 -28.038 1.00 95.00 291 ARG A N 1
ATOM 2250 C CA . ARG A 1 291 ? 21.658 -2.453 -27.767 1.00 95.00 291 ARG A CA 1
ATOM 2251 C C . ARG A 1 291 ? 21.090 -3.576 -28.630 1.00 95.00 291 ARG A C 1
ATOM 2253 O O . ARG A 1 291 ? 20.000 -3.463 -29.183 1.00 95.00 291 ARG A O 1
ATOM 2260 N N . GLU A 1 292 ? 21.801 -4.700 -28.691 1.00 94.81 292 GLU A N 1
ATOM 2261 C CA . GLU A 1 292 ? 21.422 -5.864 -29.509 1.00 94.81 292 GLU A CA 1
ATOM 2262 C C . GLU A 1 292 ? 19.958 -6.284 -29.314 1.00 94.81 292 GLU A C 1
ATOM 2264 O O . GLU A 1 292 ? 19.229 -6.458 -30.285 1.00 94.81 292 GLU A O 1
ATOM 2269 N N . LYS A 1 293 ? 19.501 -6.382 -28.063 1.00 90.50 293 LYS A N 1
ATOM 2270 C CA . LYS A 1 293 ? 18.125 -6.776 -27.742 1.00 90.50 293 LYS A CA 1
ATOM 2271 C C . LYS A 1 293 ? 17.086 -5.785 -28.279 1.00 90.50 293 LYS A C 1
ATOM 2273 O O . LYS A 1 293 ? 16.107 -6.209 -28.884 1.00 90.50 293 LYS A O 1
ATOM 2278 N N . GLU A 1 294 ? 17.315 -4.488 -28.083 1.00 91.94 294 GLU A N 1
ATOM 2279 C CA . GLU A 1 294 ? 16.434 -3.408 -28.550 1.00 91.94 294 GLU A CA 1
ATOM 2280 C C . GLU A 1 294 ? 16.392 -3.381 -30.083 1.00 91.94 294 GLU A C 1
ATOM 2282 O O . GLU A 1 294 ? 15.319 -3.328 -30.681 1.00 91.94 294 GLU A O 1
ATOM 2287 N N . TYR A 1 295 ? 17.556 -3.522 -30.722 1.00 93.62 295 TYR A N 1
ATOM 2288 C CA . TYR A 1 295 ? 17.674 -3.606 -32.172 1.00 93.62 295 TYR A CA 1
ATOM 2289 C C . TYR A 1 295 ? 16.903 -4.809 -32.731 1.00 93.62 295 TYR A C 1
ATOM 2291 O O . TYR A 1 295 ? 16.067 -4.643 -33.617 1.00 93.62 295 TYR A O 1
ATOM 2299 N N . LEU A 1 296 ? 17.110 -6.011 -32.177 1.00 94.06 296 LEU A N 1
ATOM 2300 C CA . LEU A 1 296 ? 16.398 -7.221 -32.601 1.00 94.06 296 LEU A CA 1
ATOM 2301 C C . LEU A 1 296 ? 14.877 -7.080 -32.447 1.00 94.06 296 LEU A C 1
ATOM 2303 O O . LEU A 1 296 ? 14.127 -7.519 -33.317 1.00 94.06 296 LEU A O 1
ATOM 2307 N N . GLN A 1 297 ? 14.408 -6.443 -31.373 1.00 92.19 297 GLN A N 1
ATOM 2308 C CA . GLN A 1 297 ? 12.980 -6.194 -31.184 1.00 92.19 297 GLN A CA 1
ATOM 2309 C C . GLN A 1 297 ? 12.415 -5.271 -32.264 1.00 92.19 297 GLN A C 1
ATOM 2311 O O . GLN A 1 297 ? 11.391 -5.583 -32.870 1.00 92.19 297 GLN A O 1
ATOM 2316 N N . VAL A 1 298 ? 13.111 -4.176 -32.565 1.00 92.25 298 VAL A N 1
ATOM 2317 C CA . VAL A 1 298 ? 12.658 -3.215 -33.572 1.00 92.25 298 VAL A CA 1
ATOM 2318 C C . VAL A 1 298 ? 12.674 -3.819 -34.974 1.00 92.25 298 VAL A C 1
ATOM 2320 O O . VAL A 1 298 ? 11.703 -3.635 -35.705 1.00 92.25 298 VAL A O 1
ATOM 2323 N N . ILE A 1 299 ? 13.698 -4.592 -35.356 1.00 95.19 299 ILE A N 1
ATOM 2324 C CA . ILE A 1 299 ? 13.727 -5.185 -36.704 1.00 95.19 299 ILE A CA 1
ATOM 2325 C C . ILE A 1 299 ? 12.663 -6.275 -36.897 1.00 95.19 299 ILE A C 1
ATOM 2327 O O . ILE A 1 299 ? 12.154 -6.431 -38.005 1.00 95.19 299 ILE A O 1
ATOM 2331 N N . HIS A 1 300 ? 12.335 -7.042 -35.850 1.00 93.19 300 HIS A N 1
ATOM 2332 C CA . HIS A 1 300 ? 11.416 -8.179 -35.963 1.00 93.19 300 HIS A CA 1
ATOM 2333 C C . HIS A 1 300 ? 9.964 -7.819 -35.653 1.00 93.19 300 HIS A C 1
ATOM 2335 O O . HIS A 1 300 ? 9.057 -8.386 -36.261 1.00 93.19 300 HIS A O 1
ATOM 2341 N N . PHE A 1 301 ? 9.736 -6.888 -34.728 1.00 91.81 301 PHE A N 1
ATOM 2342 C CA . PHE A 1 301 ? 8.405 -6.542 -34.229 1.00 91.81 301 PHE A CA 1
ATOM 2343 C C . PHE A 1 301 ? 8.011 -5.090 -34.516 1.00 91.81 301 PHE A C 1
ATOM 2345 O O . PHE A 1 301 ? 6.867 -4.716 -34.273 1.00 91.81 301 PHE A O 1
ATOM 2352 N N . GLY A 1 302 ? 8.932 -4.257 -35.016 1.00 87.75 302 GLY A N 1
ATOM 2353 C CA . GLY A 1 302 ? 8.680 -2.833 -35.250 1.00 87.75 302 GLY A CA 1
ATOM 2354 C C . GLY A 1 302 ? 8.446 -2.028 -33.968 1.00 87.75 302 GLY A C 1
ATOM 2355 O O . GLY A 1 302 ? 7.923 -0.920 -34.039 1.00 87.75 302 GLY A O 1
ATOM 2356 N N . THR A 1 303 ? 8.779 -2.582 -32.797 1.00 86.12 303 THR A N 1
ATOM 2357 C CA . THR A 1 303 ? 8.496 -1.990 -31.483 1.00 86.12 303 THR A CA 1
ATOM 2358 C C . THR A 1 303 ? 9.500 -2.467 -30.428 1.00 86.12 303 THR A C 1
ATOM 2360 O O . THR A 1 303 ? 10.104 -3.527 -30.589 1.00 86.12 303 THR A O 1
ATOM 2363 N N . LEU A 1 304 ? 9.664 -1.702 -29.344 1.00 83.94 304 LEU A N 1
ATOM 2364 C CA . LEU A 1 304 ? 10.424 -2.099 -28.153 1.00 83.94 304 LEU A CA 1
ATOM 2365 C C . LEU A 1 304 ? 9.482 -2.763 -27.144 1.00 83.94 304 LEU A C 1
ATOM 2367 O O . LEU A 1 304 ? 8.429 -2.220 -26.818 1.00 83.94 304 LEU A O 1
ATOM 2371 N N . LEU A 1 305 ? 9.859 -3.939 -26.644 1.00 79.31 305 LEU A N 1
ATOM 2372 C CA . LEU A 1 305 ? 9.004 -4.780 -25.796 1.00 79.31 305 LEU A CA 1
ATOM 2373 C C . LEU A 1 305 ? 9.415 -4.780 -24.320 1.00 79.31 305 LEU A C 1
ATOM 2375 O O . LEU A 1 305 ? 8.649 -5.232 -23.472 1.00 79.31 305 LEU A O 1
ATOM 2379 N N . ASP A 1 306 ? 10.608 -4.280 -23.998 1.00 64.50 306 ASP A N 1
ATOM 2380 C CA . ASP A 1 306 ? 11.205 -4.427 -22.665 1.00 64.50 306 ASP A CA 1
ATOM 2381 C C . ASP 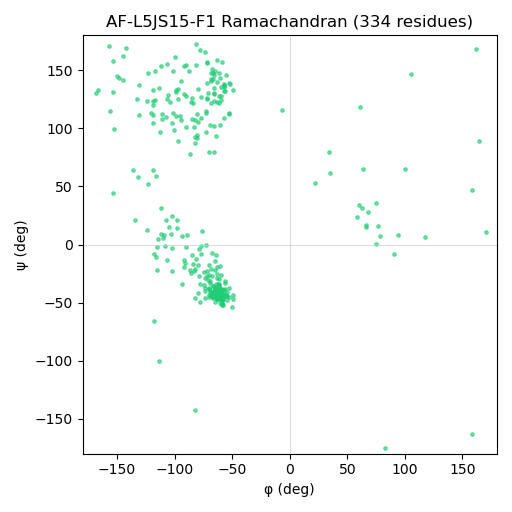A 1 306 ? 10.514 -3.619 -21.557 1.00 64.50 306 ASP A C 1
ATOM 2383 O O . ASP A 1 306 ? 10.610 -4.003 -20.393 1.00 64.50 306 ASP A O 1
ATOM 2387 N N . ASP A 1 307 ? 9.714 -2.613 -21.922 1.00 53.88 307 ASP A N 1
ATOM 2388 C CA . ASP A 1 307 ? 8.829 -1.877 -21.004 1.00 53.88 307 ASP A CA 1
ATOM 2389 C C . ASP A 1 307 ? 7.348 -2.309 -21.113 1.00 53.88 307 ASP A C 1
ATOM 2391 O O . ASP A 1 307 ? 6.494 -1.844 -20.356 1.00 53.88 307 ASP A O 1
ATOM 2395 N N . ILE A 1 308 ? 7.032 -3.227 -22.038 1.00 48.44 308 ILE A N 1
ATOM 2396 C CA . ILE A 1 308 ? 5.682 -3.749 -22.328 1.00 48.44 308 ILE A CA 1
ATOM 2397 C C . ILE A 1 308 ? 5.578 -5.223 -21.905 1.00 48.44 308 ILE A C 1
ATOM 2399 O O . ILE A 1 308 ? 4.834 -6.019 -22.478 1.00 48.44 308 ILE A O 1
ATOM 2403 N N . GLN A 1 309 ? 6.299 -5.634 -20.860 1.00 35.94 309 GLN A N 1
ATOM 2404 C CA . GLN A 1 309 ? 5.928 -6.878 -20.195 1.00 35.94 309 GLN A CA 1
ATOM 2405 C C . GLN A 1 309 ? 4.600 -6.648 -19.467 1.00 35.94 309 GLN A C 1
ATOM 2407 O O . GLN A 1 309 ? 4.564 -6.046 -18.394 1.00 35.94 309 GLN A O 1
ATOM 2412 N N . THR A 1 310 ? 3.529 -7.159 -20.093 1.00 37.91 310 THR A N 1
ATOM 2413 C CA . THR A 1 310 ? 2.094 -7.185 -19.725 1.00 37.91 310 THR A CA 1
ATOM 2414 C C . THR A 1 310 ? 1.195 -6.135 -20.392 1.00 37.91 310 THR A C 1
ATOM 2416 O O . THR A 1 310 ? 0.599 -5.299 -19.724 1.00 37.91 310 THR A O 1
ATOM 2419 N N . ALA A 1 311 ? 1.034 -6.214 -21.718 1.00 35.78 311 ALA A N 1
ATOM 2420 C CA . ALA A 1 311 ? -0.138 -5.651 -22.403 1.00 35.78 311 ALA A CA 1
ATOM 2421 C C . ALA A 1 311 ? -0.458 -6.370 -23.732 1.00 35.78 311 ALA A C 1
ATOM 2423 O O . ALA A 1 311 ? -0.755 -5.726 -24.733 1.00 35.78 311 ALA A O 1
ATOM 2424 N N . GLU A 1 312 ? -0.420 -7.702 -23.773 1.00 35.34 312 GLU A N 1
ATOM 2425 C CA . GLU A 1 312 ? -1.195 -8.421 -24.794 1.00 35.34 312 GLU A CA 1
ATOM 2426 C C . GLU A 1 312 ? -2.633 -8.532 -24.273 1.00 35.34 312 GLU A C 1
ATOM 2428 O O . GLU A 1 312 ? -2.921 -9.452 -23.518 1.00 35.34 312 GLU A O 1
ATOM 2433 N N . ASP A 1 313 ? -3.458 -7.503 -24.542 1.00 36.56 313 ASP A N 1
ATOM 2434 C CA . ASP A 1 313 ? -4.919 -7.615 -24.801 1.00 36.56 313 ASP A CA 1
ATOM 2435 C C . ASP A 1 313 ? -5.709 -6.285 -24.872 1.00 36.56 313 ASP A C 1
ATOM 2437 O O . ASP A 1 313 ? -6.935 -6.299 -24.986 1.00 36.56 313 ASP A O 1
ATOM 2441 N N . SER A 1 314 ? -5.067 -5.113 -24.928 1.00 30.27 314 SER A N 1
ATOM 2442 C CA . SER A 1 314 ? -5.806 -3.841 -25.059 1.00 30.27 314 SER A CA 1
ATOM 2443 C C . SER A 1 314 ? -5.552 -3.162 -26.405 1.00 30.27 314 SER A C 1
ATOM 2445 O O . SER A 1 314 ? -4.554 -2.485 -26.619 1.00 30.27 314 SER A O 1
ATOM 2447 N N . GLN A 1 315 ? -6.488 -3.404 -27.322 1.00 31.27 315 GLN A N 1
ATOM 2448 C CA . GLN A 1 315 ? -6.747 -2.736 -28.603 1.00 31.27 315 GLN A CA 1
ATOM 2449 C C . GLN A 1 315 ? -5.936 -1.466 -28.939 1.00 31.27 315 GLN A C 1
ATOM 2451 O O . GLN A 1 315 ? -6.154 -0.388 -28.398 1.00 31.27 315 GLN A O 1
ATOM 2456 N N . LYS A 1 316 ? -5.128 -1.606 -29.999 1.00 36.00 316 LYS A N 1
ATOM 2457 C CA . LYS A 1 316 ? -4.990 -0.688 -31.147 1.00 36.00 316 LYS A CA 1
ATOM 2458 C C . LYS A 1 316 ? -5.153 0.813 -30.854 1.00 36.00 316 LYS A C 1
ATOM 2460 O O . LYS A 1 316 ? -6.135 1.411 -31.274 1.00 36.00 316 LYS A O 1
ATOM 2465 N N . HIS A 1 317 ? -4.107 1.440 -30.331 1.00 35.19 317 HIS A N 1
ATOM 2466 C CA . HIS A 1 317 ? -3.682 2.761 -30.801 1.00 35.19 317 HIS A CA 1
ATOM 2467 C C . HIS A 1 317 ? -2.183 2.907 -30.545 1.00 35.19 317 HIS A C 1
ATOM 2469 O O . HIS A 1 317 ? -1.761 3.189 -29.431 1.00 35.19 317 HIS A O 1
ATOM 2475 N N . TYR A 1 318 ? -1.376 2.690 -31.584 1.00 37.38 318 TYR A N 1
ATOM 2476 C CA . TYR A 1 318 ? 0.066 2.911 -31.528 1.00 37.38 318 TYR A CA 1
ATOM 2477 C C . TYR A 1 318 ? 0.462 3.971 -32.551 1.00 37.38 318 TYR A C 1
ATOM 2479 O O . TYR A 1 318 ? 0.025 3.922 -33.705 1.00 37.38 318 TYR A O 1
ATOM 2487 N N . CYS A 1 319 ? 1.271 4.930 -32.094 1.00 32.91 319 CYS A N 1
ATOM 2488 C CA . CYS A 1 319 ? 1.939 5.926 -32.921 1.00 32.91 319 CYS A CA 1
ATOM 2489 C C . CYS A 1 319 ? 2.713 5.224 -34.037 1.00 32.91 319 CYS A C 1
ATOM 2491 O O . CYS A 1 319 ? 3.701 4.537 -33.789 1.00 32.91 319 CYS A O 1
ATOM 2493 N N . GLN A 1 320 ? 2.264 5.411 -35.274 1.00 30.69 320 GLN A N 1
ATOM 2494 C CA . GLN A 1 320 ? 3.068 5.096 -36.443 1.00 30.69 320 GLN A CA 1
ATOM 2495 C C . GLN A 1 320 ? 4.162 6.159 -36.547 1.00 30.69 320 GLN A C 1
ATOM 2497 O O . GLN A 1 320 ? 3.866 7.333 -36.763 1.00 30.69 320 GLN A O 1
ATOM 2502 N N . LEU A 1 321 ? 5.422 5.759 -36.382 1.00 36.50 321 LEU A N 1
ATOM 2503 C CA . LEU A 1 321 ? 6.542 6.595 -36.800 1.00 36.50 321 LEU A CA 1
ATOM 2504 C C . LEU A 1 321 ? 6.498 6.711 -38.336 1.00 36.50 321 LEU A C 1
ATOM 2506 O O . LEU A 1 321 ? 6.374 5.683 -39.010 1.00 36.50 321 LEU A O 1
ATOM 2510 N N . PRO A 1 322 ? 6.566 7.922 -38.914 1.00 33.91 322 PRO A N 1
ATOM 2511 C CA . PRO A 1 322 ? 6.570 8.080 -40.360 1.00 33.91 322 PRO A CA 1
ATOM 2512 C C . PRO A 1 322 ? 7.883 7.530 -40.930 1.00 33.91 322 PRO A C 1
ATOM 2514 O O . PRO A 1 322 ? 8.972 7.964 -40.558 1.00 33.91 322 PRO A O 1
ATOM 2517 N N . GLY A 1 323 ? 7.779 6.551 -41.830 1.00 31.08 323 GLY A N 1
ATOM 2518 C CA . GLY A 1 323 ? 8.924 6.036 -42.580 1.00 31.08 323 GLY A CA 1
ATOM 2519 C C . GLY A 1 323 ? 9.478 7.085 -43.559 1.00 31.08 323 GLY A C 1
ATOM 2520 O O . GLY A 1 323 ? 8.718 7.925 -44.048 1.00 31.08 323 GLY A O 1
ATOM 2521 N N . PRO A 1 324 ? 10.784 7.055 -43.877 1.00 36.28 324 PRO A N 1
ATOM 2522 C CA . PRO A 1 324 ? 11.402 8.054 -44.740 1.00 36.28 324 PRO A CA 1
ATOM 2523 C C . PRO A 1 324 ? 10.978 7.857 -46.203 1.00 36.28 324 PRO A C 1
ATOM 2525 O O . PRO A 1 324 ? 11.354 6.882 -46.856 1.00 36.28 324 PRO A O 1
ATOM 2528 N N . SER A 1 325 ? 10.217 8.812 -46.742 1.00 32.38 325 SER A N 1
ATOM 2529 C CA . SER A 1 325 ? 10.018 8.965 -48.183 1.00 32.38 325 SER A CA 1
ATOM 2530 C C . SER A 1 325 ? 11.256 9.627 -48.790 1.00 32.38 325 SER A C 1
ATOM 2532 O O . SER A 1 325 ? 11.499 10.815 -48.580 1.00 32.38 325 SER A O 1
ATOM 2534 N N . TRP A 1 326 ? 12.040 8.870 -49.554 1.00 35.69 326 TRP A N 1
ATOM 2535 C CA . TRP A 1 326 ? 13.134 9.415 -50.356 1.00 35.69 326 TRP A CA 1
ATOM 2536 C C . TRP A 1 326 ? 12.558 10.169 -51.559 1.00 35.69 326 TRP A C 1
ATOM 2538 O O . TRP A 1 326 ? 12.202 9.569 -52.570 1.00 35.69 326 TRP A O 1
ATOM 2548 N N . GLY A 1 327 ? 12.441 11.488 -51.419 1.00 29.98 327 GLY A N 1
ATOM 2549 C CA . GLY A 1 327 ? 12.139 12.419 -52.500 1.00 29.98 327 GLY A CA 1
ATOM 2550 C C . GLY A 1 327 ? 13.365 13.273 -52.793 1.00 29.98 327 GLY A C 1
ATOM 2551 O O . GLY A 1 327 ? 13.744 14.124 -51.998 1.00 29.98 327 GLY A O 1
ATOM 2552 N N . SER A 1 328 ? 13.994 13.013 -53.932 1.00 34.41 328 SER A N 1
ATOM 2553 C CA . SER A 1 328 ? 14.995 13.866 -54.562 1.00 34.41 328 SER A CA 1
ATOM 2554 C C . SER A 1 328 ? 14.408 15.240 -54.893 1.00 34.41 328 SER A C 1
ATOM 2556 O O . SER A 1 328 ? 13.447 15.287 -55.660 1.00 34.41 328 SER A O 1
ATOM 2558 N N . GLN A 1 329 ? 15.013 16.324 -54.404 1.00 32.19 329 GLN A N 1
ATOM 2559 C CA . GLN A 1 329 ? 15.167 17.573 -55.159 1.00 32.19 329 GLN A CA 1
ATOM 2560 C C . GLN A 1 329 ? 16.134 18.530 -54.455 1.00 32.19 329 GLN A C 1
ATOM 2562 O O . GLN A 1 329 ? 16.047 18.770 -53.253 1.00 32.19 329 GLN A O 1
ATOM 2567 N N . ASP A 1 330 ? 17.078 19.014 -55.256 1.00 33.62 330 ASP A N 1
ATOM 2568 C CA . ASP A 1 330 ? 17.993 20.111 -54.982 1.00 33.62 330 ASP A CA 1
ATOM 2569 C C . ASP A 1 330 ? 17.249 21.364 -54.507 1.00 33.62 330 ASP A C 1
ATOM 2571 O O . ASP A 1 330 ? 16.259 21.742 -55.124 1.00 33.62 330 ASP A O 1
ATOM 2575 N N . GLU A 1 331 ? 17.780 22.059 -53.499 1.00 31.06 331 GLU A N 1
ATOM 2576 C CA . GLU A 1 331 ? 17.987 23.509 -53.588 1.00 31.06 331 GLU A CA 1
ATOM 2577 C C . GLU A 1 331 ? 18.897 24.027 -52.464 1.00 31.06 331 GLU A C 1
ATOM 2579 O O . GLU A 1 331 ? 18.782 23.690 -51.285 1.00 31.06 331 GLU A O 1
ATOM 2584 N N . LEU A 1 332 ? 19.858 24.843 -52.889 1.00 35.25 332 LEU A N 1
ATOM 2585 C CA . LEU A 1 332 ? 20.811 25.584 -52.078 1.00 35.25 332 LEU A CA 1
ATOM 2586 C C . LEU A 1 332 ? 20.102 26.644 -51.227 1.00 35.25 332 LEU A C 1
ATOM 2588 O O . LEU A 1 332 ? 19.454 27.530 -51.775 1.00 35.25 332 LEU A O 1
ATOM 2592 N N . SER A 1 333 ? 20.391 26.687 -49.927 1.00 29.95 333 SER A N 1
ATOM 2593 C CA . SER A 1 333 ? 20.427 27.962 -49.205 1.00 29.95 333 SER A CA 1
ATOM 2594 C C . SER A 1 333 ? 21.303 27.884 -47.957 1.00 29.95 333 SER A C 1
ATOM 2596 O O . SER A 1 333 ? 21.020 27.164 -47.002 1.00 29.95 333 SER A O 1
ATOM 2598 N N . THR A 1 334 ? 22.378 28.660 -47.999 1.00 30.47 334 THR A N 1
ATOM 2599 C CA . THR A 1 334 ? 23.282 29.025 -46.910 1.00 30.47 334 THR A CA 1
ATOM 2600 C C . THR A 1 334 ? 22.517 29.692 -45.765 1.00 30.47 334 THR A C 1
ATOM 2602 O O . THR A 1 334 ? 21.749 30.618 -46.016 1.00 30.47 334 THR A O 1
ATOM 2605 N N . CYS A 1 335 ? 22.795 29.328 -44.511 1.00 25.47 335 CYS A N 1
ATOM 2606 C CA . CYS A 1 335 ? 22.521 30.208 -43.377 1.00 25.47 335 CYS A CA 1
ATOM 2607 C C . CYS A 1 335 ? 23.554 29.993 -42.260 1.00 25.47 335 CYS A C 1
ATOM 2609 O O . CYS A 1 335 ? 24.065 28.887 -42.097 1.00 25.47 335 CYS A O 1
ATOM 2611 N N . ARG A 1 336 ? 23.908 31.111 -41.620 1.00 30.67 336 ARG A N 1
ATOM 2612 C CA . ARG A 1 336 ? 25.022 31.327 -40.684 1.00 30.67 336 ARG A CA 1
ATOM 2613 C C . ARG A 1 336 ? 24.941 30.519 -39.401 1.00 30.67 336 ARG A C 1
ATOM 2615 O O . ARG A 1 336 ? 23.802 30.284 -38.948 1.00 30.67 336 ARG A O 1
#

Mean predicted aligned error: 13.81 Å

Solvent-accessible surface area (backbone atoms only — not comparable to full-atom values): 20495 Å² total; per-residue (Å²): 136,85,82,86,82,84,91,79,70,71,72,66,57,55,59,61,60,66,66,72,75,74,85,83,79,81,82,76,82,77,81,70,88,76,92,80,76,91,78,80,74,96,68,54,57,65,63,46,5,60,69,49,48,80,48,77,53,58,40,26,19,31,42,38,33,29,32,58,71,62,24,46,42,61,63,47,48,53,55,41,49,53,51,33,52,77,68,49,39,57,60,49,81,50,38,58,71,66,40,39,74,53,90,40,53,88,47,69,82,48,73,67,33,46,51,52,48,52,52,54,48,36,55,51,36,42,52,38,12,68,67,31,22,37,18,34,35,35,40,48,68,37,46,58,71,60,52,51,50,38,44,48,65,24,53,80,70,75,32,56,66,39,42,32,36,29,46,42,59,65,71,58,17,54,72,57,33,81,82,53,54,52,65,36,32,78,70,65,77,41,78,62,39,65,76,77,68,29,76,62,52,76,77,89,81,49,80,40,75,38,49,55,80,81,43,54,71,67,58,47,38,48,56,53,49,50,55,33,31,79,68,64,54,39,77,83,73,59,84,93,59,76,41,58,63,64,75,58,78,96,46,42,71,62,52,49,60,53,55,74,76,47,92,84,78,94,73,54,76,68,54,51,51,51,49,50,43,43,30,71,11,78,55,49,83,50,95,61,83,75,49,73,71,51,45,54,31,35,76,75,68,74,41,78,55,88,70,52,76,82,64,94,81,74,80,90,84,75,88,78,77,84,74,89,78,92,70,92,75,91,80,92,78,91,80,135

Foldseek 3Di:
DDDDDDPDDPVVVVVVVVVVVPPPPDPPPPPDDDPDDDDDDPDQQQRLQCPQWLDHGFQQAEEEEAEAAQLCLVVLLVVLCVVCVVLRAAADEDEPVVCCVPVLVVADPPPVSLLVSLVVVLVVSLVRSSSRHHYYYRDNQQDPVSVVVSCCSQVVVPHYYFYEYSDDDPVNSLVPCVPVVNVCVVVVNDAQRDPRRHDGDGDPDGLYYHHPVVDPSVRRSVVVLVSSCVVVSRPPQFDPDQDAQDDPPVCVVVVVVVVVVDDDDDDDPVVVVVVVCRRRRVVPPDNDPDDPQQVVCCVPPVDGCPSVSDDPPDDDDDDDDDDDDDDDDDDDDDDD

Radius of gyration: 32.51 Å; Cα contacts (8 Å, |Δi|>4): 386; chains: 1; bounding box: 65×58×146 Å

Nearest PDB structures (foldseek):
  1xjq-assembly1_B  TM=9.877E-01  e=1.269E-37  Homo sapiens
  8i1n-assembly1_B  TM=9.947E-01  e=8.970E-33  Homo sapiens
  2ofx-assembly1_B  TM=9.942E-01  e=1.202E-32  Homo sapiens
  2ofw-assembly3_E  TM=9.953E-01  e=3.062E-32  Homo sapiens
  8i1m-assembly1_A-2  TM=9.952E-01  e=1.538E-30  Homo sapiens

Sequence (336 aa):
MPTPDPEGTKEQQCAYALGALGEAVDQENQQKSTNVVYQAHHVSRNKRGQVVGTRGGFRGCTVWLTGLSGAGKTTISFALEEYLVSHAIPCYSLDGDNVRHGLNKNLGFSPGDREENIRRIAEVAKLFADAGLVCITSFISPFAKDRENARKIHESTGLPFFEIFVDAPLNICESRDVKGLYKRARAGEIKGFTGIDSDYEKPETPELVLKTNLSSVSDCVQQVVELLQEQNIVPHTVIKGIHELFVPENKLDQVRAEAEALPSLSITKLDLQWVQVLSEGWATPLKGFMREKEYLQVIHFGTLLDDIQTAEDSQKHYCQLPGPSWGSQDELSTCR

pLDDT: mean 82.26, std 22.25, range [25.47, 98.81]

InterPro domains:
  IPR002891 APS kinase [MF_00065] (58-232)
  IPR002891 APS kinase [TIGR00455] (57-228)
  IPR015947 PUA-like superfamily [SSF88697] (233-308)
  IPR025980 ATP-sulfurylase PUA-like domain [PF14306] (241-308)
  IPR027417 P-loop containing nucleoside triphosphate hydrolase [G3DSA:3.40.50.300] (25-234)
  IPR027417 P-loop containing nucleoside triphosphate hydrolase [SSF52540] (42-233)
  IPR059117 APS kinase domain [PF01583] (59-211)